Protein 3BNI (pdb70)

Structure (mmCIF, N/CA/C/O backbone):
data_3BNI
#
_entry.id   3BNI
#
_cell.length_a   46.091
_cell.length_b   66.354
_cell.length_c   125.083
_cell.angle_alpha   90.000
_cell.angle_beta   90.000
_cell.angle_gamma   90.000
#
_symmetry.space_group_name_H-M   'P 21 21 21'
#
loop_
_entity.id
_entity.type
_entity.pdbx_description
1 polymer 'Putative TetR-family transcriptional regulator'
2 non-polymer 'TETRAETHYLENE GLYCOL'
3 water water
#
loop_
_atom_site.group_PDB
_atom_site.id
_atom_site.type_symbol
_atom_site.label_atom_id
_atom_site.label_alt_id
_atom_site.label_comp_id
_atom_site.label_asym_id
_atom_site.label_entity_id
_atom_site.label_seq_id
_atom_site.pdbx_PDB_ins_code
_atom_site.Cartn_x
_atom_site.Cartn_y
_atom_site.Cartn_z
_atom_site.occupancy
_atom_site.B_iso_or_equiv
_atom_site.auth_seq_id
_atom_site.auth_comp_id
_atom_site.auth_asym_id
_atom_site.auth_atom_id
_atom_site.pdbx_PDB_model_num
ATOM 1 N N . ARG A 1 40 ? -11.815 -19.042 14.119 1.00 55.77 18 ARG A N 1
ATOM 2 C CA . ARG A 1 40 ? -11.667 -18.859 12.641 1.00 56.46 18 ARG A CA 1
ATOM 3 C C . ARG A 1 40 ? -12.114 -17.476 12.196 1.00 56.21 18 ARG A C 1
ATOM 4 O O . ARG A 1 40 ? -11.579 -16.899 11.242 1.00 56.63 18 ARG A O 1
ATOM 12 N N . SER A 1 41 ? -13.129 -16.966 12.873 1.00 55.33 19 SER A N 1
ATOM 13 C CA . SER A 1 41 ? -13.456 -15.568 12.782 1.00 54.81 19 SER A CA 1
ATOM 14 C C . SER A 1 41 ? -12.208 -14.73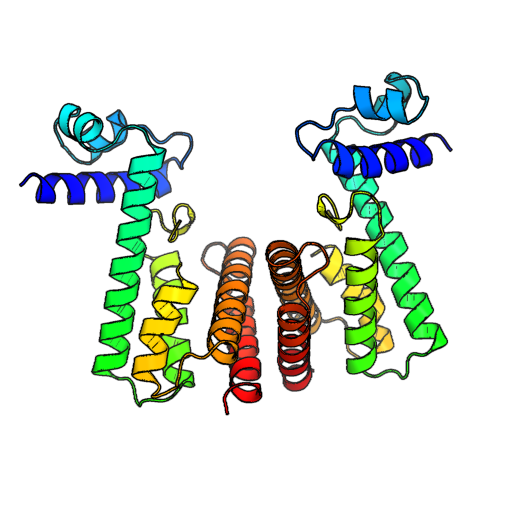4 13.111 1.00 53.73 19 SER A C 1
ATOM 15 O O . SER A 1 41 ? -11.941 -13.751 12.427 1.00 53.65 19 SER A O 1
ATOM 18 N N . ALA A 1 42 ? -11.454 -15.152 14.140 1.00 52.51 20 ALA A N 1
ATOM 19 C CA . ALA A 1 42 ? -10.213 -14.482 14.583 1.00 51.19 20 ALA A CA 1
ATOM 20 C C . ALA A 1 42 ? -9.068 -14.695 13.587 1.00 50.16 20 ALA A C 1
ATOM 21 O O . ALA A 1 42 ? -8.195 -13.830 13.419 1.00 49.72 20 ALA A O 1
ATOM 23 N N . GLU A 1 43 ? -9.096 -15.848 12.920 1.00 48.97 21 GLU A N 1
ATOM 24 C CA . GLU A 1 43 ? -8.124 -16.192 11.870 1.00 48.06 21 GLU A CA 1
ATOM 25 C C . GLU A 1 43 ? -8.267 -15.268 10.649 1.00 46.45 21 GLU A C 1
ATOM 26 O O . GLU A 1 43 ? -7.261 -14.846 10.060 1.00 46.52 21 GLU A O 1
ATOM 32 N N . ARG A 1 44 ? -9.519 -14.979 10.286 1.00 44.53 22 ARG A N 1
ATOM 33 C CA . ARG A 1 44 ? -9.865 -14.075 9.179 1.00 42.94 22 ARG A CA 1
ATOM 34 C C . ARG A 1 44 ? -9.508 -12.612 9.480 1.00 42.01 22 ARG A C 1
ATOM 35 O O . ARG A 1 44 ? -8.991 -11.893 8.613 1.00 42.18 22 ARG A O 1
ATOM 43 N N . LEU A 1 45 ? -9.771 -12.192 10.712 1.00 40.52 23 LEU A N 1
ATOM 44 C CA . LEU A 1 45 ? -9.426 -10.859 11.180 1.00 39.91 23 LEU A CA 1
ATOM 45 C C . LEU A 1 45 ? -7.921 -10.583 11.080 1.00 38.45 23 LEU A C 1
ATOM 46 O O . LEU A 1 45 ? -7.504 -9.523 10.596 1.00 38.19 23 LEU A O 1
ATOM 51 N N . THR A 1 46 ? -7.125 -11.542 11.535 1.00 36.84 24 THR A N 1
ATOM 52 C CA . THR A 1 46 ? -5.679 -11.455 11.422 1.00 35.48 24 THR A CA 1
ATOM 53 C C . THR A 1 46 ? -5.303 -11.195 9.966 1.00 35.14 24 THR A C 1
ATOM 54 O O . THR A 1 46 ? -4.554 -10.266 9.666 1.00 34.22 24 THR A O 1
ATOM 58 N N . ARG A 1 47 ? -5.860 -12.012 9.070 1.00 34.40 25 ARG A N 1
ATOM 59 C CA . ARG A 1 47 ? -5.560 -11.943 7.659 1.00 34.18 25 ARG A CA 1
ATOM 60 C C . ARG A 1 47 ? -6.034 -10.660 6.992 1.00 33.85 25 ARG A C 1
ATOM 61 O O . ARG A 1 47 ? -5.366 -10.129 6.117 1.00 33.61 25 ARG A O 1
ATOM 69 N N . ILE A 1 48 ? -7.200 -10.184 7.399 1.00 33.94 26 ILE A N 1
ATOM 70 C CA . ILE A 1 48 ? -7.745 -8.920 6.921 1.00 34.09 26 ILE A CA 1
ATOM 71 C C . ILE A 1 48 ? -6.789 -7.790 7.297 1.00 33.58 26 ILE A C 1
ATOM 72 O O . ILE A 1 48 ? -6.418 -6.960 6.458 1.00 34.59 26 ILE A O 1
ATOM 77 N N . LEU A 1 49 ? -6.364 -7.789 8.557 1.00 32.14 27 LEU A N 1
ATOM 78 C CA . LEU A 1 49 ? -5.448 -6.777 9.082 1.00 30.37 27 LEU A CA 1
ATOM 79 C C . LEU A 1 49 ? -4.033 -6.819 8.443 1.00 30.67 27 LEU A C 1
ATOM 80 O O . LEU A 1 49 ? -3.444 -5.779 8.092 1.00 30.07 27 LEU A O 1
ATOM 85 N N . ASP A 1 50 ? -3.497 -8.021 8.274 1.00 31.25 28 ASP A N 1
ATOM 86 C CA . ASP A 1 50 ? -2.270 -8.229 7.481 1.00 32.42 28 ASP A CA 1
ATOM 87 C C . ASP A 1 50 ? -2.389 -7.691 6.045 1.00 32.08 28 ASP A C 1
ATOM 88 O O . ASP A 1 50 ? -1.484 -7.041 5.578 1.00 32.03 28 ASP A O 1
ATOM 93 N N . ALA A 1 51 ? -3.511 -7.955 5.366 1.00 32.40 29 ALA A N 1
ATOM 94 C CA . ALA A 1 51 ? -3.695 -7.505 3.978 1.00 33.06 29 ALA A CA 1
ATOM 95 C C . ALA A 1 51 ? -3.837 -5.996 3.955 1.00 33.38 29 ALA A C 1
ATOM 96 O O . ALA A 1 51 ? -3.281 -5.328 3.096 1.00 32.91 29 ALA A O 1
ATOM 98 N N . CYS A 1 52 ? -4.608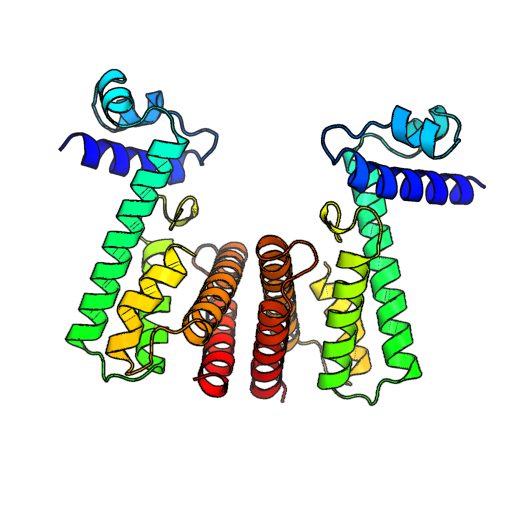 -5.476 4.906 1.00 35.29 30 CYS A N 1
ATOM 99 C CA . CYS A 1 52 ? -4.731 -4.049 5.097 1.00 35.89 30 CYS A CA 1
ATOM 100 C C . CYS A 1 52 ? -3.353 -3.407 5.350 1.00 36.84 30 CYS A C 1
ATOM 101 O O . CYS A 1 52 ? -3.057 -2.367 4.768 1.00 37.28 30 CYS A O 1
ATOM 104 N N . ALA A 1 53 ? -2.507 -4.025 6.192 1.00 37.46 31 ALA A N 1
ATOM 105 C CA . ALA A 1 53 ? -1.136 -3.503 6.428 1.00 37.87 31 ALA A CA 1
ATOM 106 C C . ALA A 1 53 ? -0.273 -3.409 5.133 1.00 38.49 31 ALA A C 1
ATOM 107 O O . ALA A 1 53 ? 0.351 -2.381 4.854 1.00 37.12 31 ALA A O 1
ATOM 109 N N . ASP A 1 54 ? -0.270 -4.512 4.377 1.00 39.74 32 ASP A N 1
ATOM 110 C CA . ASP A 1 54 ? 0.421 -4.669 3.095 1.00 40.94 32 ASP A CA 1
ATOM 111 C C . ASP A 1 54 ? -0.087 -3.695 2.046 1.00 41.63 32 ASP A C 1
ATOM 112 O O . ASP A 1 54 ? 0.697 -3.040 1.372 1.00 42.00 32 ASP A O 1
ATOM 117 N N . LEU A 1 55 ? -1.400 -3.597 1.914 1.00 42.34 33 LEU A N 1
ATOM 118 C CA . LEU A 1 55 ? -2.001 -2.639 0.988 1.00 43.22 33 LEU A CA 1
ATOM 119 C C . LEU A 1 55 ? -1.631 -1.194 1.310 1.00 43.03 33 LEU A C 1
ATOM 120 O O . LEU A 1 55 ? -1.364 -0.422 0.398 1.00 43.69 33 LEU A O 1
ATOM 125 N N . LEU A 1 56 ? -1.585 -0.837 2.592 1.00 43.61 34 LEU A N 1
ATOM 126 C CA . LEU A 1 56 ? -1.132 0.498 3.004 1.00 44.48 34 LEU A CA 1
ATOM 127 C C . LEU A 1 56 ? 0.226 0.884 2.397 1.00 44.99 34 LEU A C 1
ATOM 128 O O . LEU A 1 56 ? 0.380 1.987 1.893 1.00 45.15 34 LEU A O 1
ATOM 133 N N . ASP A 1 57 ? 1.190 -0.034 2.443 1.00 45.91 35 ASP A N 1
ATOM 134 C CA . ASP A 1 57 ? 2.521 0.188 1.877 1.00 46.77 35 ASP A CA 1
ATOM 135 C C . ASP A 1 57 ? 2.527 0.259 0.362 1.00 47.27 35 ASP A C 1
ATOM 136 O O . ASP A 1 57 ? 3.373 0.938 -0.232 1.00 47.58 35 ASP A O 1
ATOM 141 N N . GLU A 1 58 ? 1.596 -0.447 -0.269 1.00 48.10 36 GLU A N 1
ATOM 142 C CA . GLU A 1 58 ? 1.565 -0.466 -1.730 1.00 48.93 36 GLU A CA 1
ATOM 143 C C . GLU A 1 58 ? 0.845 0.714 -2.366 1.00 49.11 36 GLU A C 1
ATOM 144 O O . GLU A 1 58 ? 1.392 1.356 -3.256 1.00 49.94 36 GLU A O 1
ATOM 150 N N . VAL A 1 59 ? -0.362 1.019 -1.911 1.00 49.40 37 VAL A N 1
ATOM 151 C CA . VAL A 1 59 ? -1.167 2.037 -2.592 1.00 49.67 37 VAL A CA 1
ATOM 152 C C . VAL A 1 59 ? -1.531 3.230 -1.698 1.00 50.05 37 VAL A C 1
ATOM 153 O O . VAL A 1 59 ? -1.988 4.278 -2.188 1.00 50.12 37 VAL A O 1
ATOM 157 N N . GLY A 1 60 ? -1.332 3.062 -0.390 1.00 50.16 38 GLY A N 1
ATOM 158 C CA . GLY A 1 60 ? -1.612 4.121 0.580 1.00 50.15 38 GLY A CA 1
ATOM 159 C C . GLY A 1 60 ? -3.041 4.139 1.082 1.00 50.21 38 GLY A C 1
ATOM 160 O O . GLY A 1 60 ? -3.877 3.345 0.636 1.00 49.13 38 GLY A O 1
ATOM 161 N N . TYR A 1 61 ? -3.312 5.076 1.993 1.00 51.02 39 TYR A N 1
ATOM 162 C CA . TYR A 1 61 ? -4.586 5.145 2.712 1.00 52.11 39 TYR A CA 1
ATOM 163 C C . TYR A 1 61 ? -5.801 5.519 1.882 1.00 52.31 39 TYR A C 1
ATOM 164 O O . TYR A 1 61 ? -6.888 5.020 2.155 1.00 52.80 39 TYR A O 1
ATOM 173 N N . ASP A 1 62 ? -5.635 6.407 0.900 1.00 52.56 40 ASP A N 1
ATOM 174 C CA . ASP A 1 62 ? -6.774 6.925 0.133 1.00 52.16 40 ASP A CA 1
ATOM 175 C C . ASP A 1 62 ? -7.229 5.919 -0.901 1.00 51.60 40 ASP A C 1
ATOM 176 O O . ASP A 1 62 ? -8.424 5.783 -1.149 1.00 51.51 40 ASP A O 1
ATOM 181 N N . ALA A 1 63 ? -6.262 5.229 -1.506 1.00 50.90 41 ALA A N 1
ATOM 182 C CA . ALA A 1 63 ? -6.522 4.251 -2.569 1.00 49.97 41 ALA A CA 1
ATOM 183 C C . ALA A 1 63 ? -7.058 2.923 -2.007 1.00 49.29 41 ALA A C 1
ATOM 184 O O . ALA A 1 63 ? -7.795 2.186 -2.672 1.00 49.09 41 ALA A O 1
ATOM 186 N N . LEU A 1 64 ? -6.656 2.640 -0.774 1.00 48.41 42 LEU A N 1
ATOM 187 C CA . LEU A 1 64 ? -7.130 1.508 0.015 1.00 47.65 42 LEU A CA 1
ATOM 188 C C . LEU A 1 64 ? -8.648 1.359 -0.094 1.00 46.65 42 LEU A C 1
ATOM 189 O O . LEU A 1 64 ? -9.392 2.335 -0.004 1.00 46.03 42 LEU A O 1
ATOM 194 N N . SER A 1 65 ? -9.101 0.131 -0.290 1.00 45.67 43 SER A N 1
ATOM 195 C CA . SER A 1 65 ? -10.521 -0.129 -0.235 1.00 45.15 43 SER A CA 1
ATOM 196 C C . SER A 1 65 ? -10.757 -1.471 0.424 1.00 44.60 43 SER A C 1
ATOM 197 O O . SER A 1 65 ? -9.862 -2.326 0.485 1.00 44.92 43 SER A O 1
ATOM 200 N N . THR A 1 66 ? -11.981 -1.649 0.889 1.00 43.31 44 THR A N 1
ATOM 201 C CA . THR A 1 66 ? -12.354 -2.822 1.636 1.00 42.63 44 THR A CA 1
ATOM 202 C C . THR A 1 66 ? -12.355 -4.067 0.729 1.00 41.15 44 THR A C 1
ATOM 203 O O . THR A 1 66 ? -11.880 -5.116 1.148 1.00 40.94 44 THR A O 1
ATOM 207 N N . ARG A 1 67 ? -12.848 -3.949 -0.511 1.00 39.66 45 ARG A N 1
ATOM 208 C CA . ARG A 1 67 ? -12.794 -5.087 -1.440 1.00 38.42 45 ARG A CA 1
ATOM 209 C C . ARG A 1 67 ? -11.352 -5.569 -1.764 1.00 37.53 45 ARG A C 1
ATOM 210 O O . ARG A 1 67 ? -11.084 -6.767 -1.721 1.00 36.86 45 ARG A O 1
ATOM 218 N N . ALA A 1 68 ? -10.449 -4.641 -2.079 1.00 36.56 46 ALA A N 1
ATOM 219 C CA . ALA A 1 68 ? -9.058 -4.993 -2.343 1.00 35.88 46 ALA A CA 1
ATOM 220 C C . ALA A 1 68 ? -8.429 -5.758 -1.179 1.00 35.75 46 ALA A C 1
ATOM 221 O O . ALA A 1 68 ? -7.637 -6.698 -1.401 1.00 35.49 46 ALA A O 1
ATOM 223 N N . VAL A 1 69 ? -8.774 -5.356 0.052 1.00 35.25 47 VAL A N 1
ATOM 224 C CA . VAL A 1 69 ? -8.248 -5.989 1.257 1.00 35.06 47 VAL A CA 1
ATOM 225 C C . VAL A 1 69 ? -8.749 -7.429 1.314 1.00 35.36 47 VAL A C 1
ATOM 226 O O . VAL A 1 69 ? -7.947 -8.371 1.430 1.00 34.26 47 VAL A O 1
ATOM 230 N N . ALA A 1 70 ? -10.076 -7.594 1.206 1.00 35.51 48 ALA A N 1
ATOM 231 C CA . ALA A 1 70 ? -10.672 -8.929 1.151 1.00 36.27 48 ALA A CA 1
ATOM 232 C C . ALA A 1 70 ? -10.056 -9.834 0.057 1.00 36.78 48 ALA A C 1
ATOM 233 O O . ALA A 1 70 ? -9.773 -10.984 0.315 1.00 37.49 48 ALA A O 1
ATOM 235 N N . LEU A 1 71 ? -9.842 -9.319 -1.152 1.00 37.43 49 LEU A N 1
ATOM 236 C CA . LEU A 1 71 ? -9.239 -10.134 -2.215 1.00 38.10 49 LEU A CA 1
ATOM 237 C C . LEU A 1 71 ? -7.810 -10.534 -1.895 1.00 37.90 49 LEU A C 1
ATOM 238 O O . LEU A 1 71 ? -7.422 -11.683 -2.083 1.00 38.47 49 LEU A O 1
ATOM 243 N N . ARG A 1 72 ? -7.023 -9.561 -1.459 1.00 38.19 50 ARG A N 1
ATOM 244 C CA . ARG A 1 72 ? -5.656 -9.804 -1.047 1.00 38.40 50 ARG A CA 1
ATOM 245 C C . ARG A 1 72 ? -5.601 -10.802 0.115 1.00 38.53 50 ARG A C 1
ATOM 246 O O . ARG A 1 72 ? -4.827 -11.758 0.065 1.00 39.21 50 ARG A O 1
ATOM 254 N N . ALA A 1 73 ? -6.425 -10.584 1.141 1.00 38.85 51 ALA A N 1
ATOM 255 C CA . ALA A 1 73 ? -6.477 -11.466 2.334 1.00 39.02 51 ALA A CA 1
ATOM 256 C C . ALA A 1 73 ? -7.015 -12.845 1.984 1.00 39.43 51 ALA A C 1
ATOM 257 O O . ALA A 1 73 ? -6.868 -13.786 2.758 1.00 38.71 51 ALA A O 1
ATOM 259 N N . ASP A 1 74 ? -7.666 -12.950 0.828 1.00 40.17 52 ASP A N 1
ATOM 260 C CA . ASP A 1 74 ? -8.350 -14.184 0.449 1.00 41.79 52 ASP A CA 1
ATOM 261 C C . ASP A 1 74 ? -9.446 -14.512 1.433 1.00 42.49 52 ASP A C 1
ATOM 262 O O . ASP A 1 74 ? -9.496 -15.618 1.992 1.00 42.49 52 ASP A O 1
ATOM 267 N N . VAL A 1 75 ? -10.301 -13.533 1.691 1.00 43.33 53 VAL A N 1
ATOM 268 C CA . VAL A 1 75 ? -11.388 -13.759 2.637 1.00 44.63 53 VAL A CA 1
ATOM 269 C C . VAL A 1 75 ? -12.683 -13.427 1.897 1.00 45.14 53 VAL A C 1
ATOM 270 O O . VAL A 1 75 ? -12.644 -12.591 0.962 1.00 45.40 53 VAL A O 1
ATOM 274 N N . PRO A 1 76 ? -13.807 -14.108 2.247 1.00 45.27 54 PRO A N 1
ATOM 275 C CA . PRO A 1 76 ? -15.086 -13.663 1.678 1.00 45.19 54 PRO A CA 1
ATOM 276 C C . PRO A 1 76 ? -15.273 -12.154 1.933 1.00 45.41 54 PRO A C 1
ATOM 277 O O . PRO A 1 76 ? -15.092 -11.678 3.068 1.00 44.78 54 PRO A O 1
ATOM 281 N N . ILE A 1 77 ? -15.575 -11.405 0.876 1.00 45.54 55 ILE A N 1
ATOM 282 C CA . ILE A 1 77 ? -15.699 -9.949 0.996 1.00 46.51 55 ILE A CA 1
ATOM 283 C C . ILE A 1 77 ? -16.712 -9.566 2.103 1.00 46.38 55 ILE A C 1
ATOM 284 O O . ILE A 1 77 ? -16.546 -8.566 2.795 1.00 46.58 55 ILE A O 1
ATOM 289 N N . GLY A 1 78 ? -17.728 -10.397 2.286 1.00 46.61 56 GLY A N 1
ATOM 290 C CA . GLY A 1 78 ? -18.730 -10.175 3.315 1.00 46.96 56 GLY A CA 1
ATOM 291 C C . GLY A 1 78 ? -18.190 -10.118 4.727 1.00 47.28 56 GLY A C 1
ATOM 292 O O . GLY A 1 78 ? -18.693 -9.351 5.540 1.00 47.79 56 GLY A O 1
ATOM 293 N N . SER A 1 79 ? -17.182 -10.940 5.019 1.00 47.73 57 SER A N 1
ATOM 294 C CA . SER A 1 79 ? -16.428 -10.912 6.292 1.00 48.27 57 SER A CA 1
ATOM 295 C C . SER A 1 79 ? -15.907 -9.531 6.672 1.00 47.89 57 SER A C 1
ATOM 296 O O . SER A 1 79 ? -16.146 -9.047 7.767 1.00 47.43 57 SER A O 1
ATOM 299 N N . VAL A 1 80 ? -15.189 -8.913 5.747 1.00 48.07 58 VAL A N 1
ATOM 300 C CA . VAL A 1 80 ? -14.667 -7.567 5.927 1.00 48.15 58 VAL A CA 1
ATOM 301 C C . VAL A 1 80 ? -15.771 -6.540 6.205 1.00 48.37 58 VAL A C 1
ATOM 302 O O . VAL A 1 80 ? -15.651 -5.784 7.177 1.00 48.68 58 VAL A O 1
ATOM 306 N N . TYR A 1 81 ? -16.832 -6.505 5.385 1.00 48.12 59 TYR A N 1
ATOM 307 C CA . TYR A 1 81 ? -17.953 -5.575 5.649 1.00 48.65 59 TYR A CA 1
ATOM 308 C C . TYR A 1 81 ? -18.614 -5.878 7.009 1.00 48.75 59 TYR A C 1
ATOM 309 O O . TYR A 1 81 ? -19.075 -4.963 7.691 1.00 48.72 59 TYR A O 1
ATOM 318 N N . ARG A 1 82 ? -18.620 -7.155 7.403 1.00 49.19 60 ARG A N 1
ATOM 319 C CA . ARG A 1 82 ? -19.158 -7.574 8.700 1.00 49.79 60 ARG A CA 1
ATOM 320 C C . ARG A 1 82 ? -18.313 -7.063 9.859 1.00 49.61 60 ARG A C 1
ATOM 321 O O . ARG A 1 82 ? -18.841 -6.494 10.803 1.00 49.55 60 ARG A O 1
ATOM 329 N N . PHE A 1 83 ? -17.005 -7.279 9.774 1.00 49.79 61 PHE A N 1
ATOM 330 C CA . PHE A 1 83 ? -16.030 -6.773 10.738 1.00 49.67 61 PHE A CA 1
ATOM 331 C C . PHE A 1 83 ? -15.977 -5.245 10.832 1.00 49.27 61 PHE A C 1
ATOM 332 O O . PHE A 1 83 ? -16.052 -4.699 11.924 1.00 49.16 61 PHE A O 1
ATOM 340 N N . PHE A 1 84 ? -15.827 -4.556 9.705 1.00 48.91 62 PHE A N 1
ATOM 341 C CA . PHE A 1 84 ? -15.587 -3.106 9.755 1.00 49.21 62 PHE A CA 1
ATOM 342 C C . PHE A 1 84 ? -16.640 -2.279 9.032 1.00 49.86 62 PHE A C 1
ATOM 343 O O . PHE A 1 84 ? -17.109 -2.649 7.948 1.00 49.96 62 PHE A O 1
ATOM 351 N N . GLY A 1 85 ? -17.012 -1.157 9.647 1.00 50.29 63 GLY A N 1
ATOM 352 C CA . GLY A 1 85 ? -18.023 -0.254 9.076 1.00 50.39 63 GLY A CA 1
ATOM 353 C C . GLY A 1 85 ? -17.427 0.477 7.885 1.00 50.32 63 GLY A C 1
ATOM 354 O O . GLY A 1 85 ? -17.967 0.425 6.776 1.00 50.31 63 GLY A O 1
ATOM 355 N N . ASN A 1 86 ? -16.292 1.139 8.126 1.00 49.87 64 ASN A N 1
ATOM 356 C CA . ASN A 1 86 ? -15.523 1.789 7.067 1.00 49.17 64 ASN A CA 1
ATOM 357 C C . ASN A 1 86 ? -14.043 1.392 7.053 1.00 48.30 64 ASN A C 1
ATOM 358 O O . ASN A 1 86 ? -13.594 0.528 7.816 1.00 47.74 64 ASN A O 1
ATOM 363 N N . LYS A 1 87 ? -13.300 2.027 6.154 1.00 47.49 65 LYS A N 1
ATOM 364 C CA . LYS A 1 87 ? -11.859 1.854 6.057 1.00 46.41 65 LYS A CA 1
ATOM 365 C C . LYS A 1 87 ? -11.211 2.323 7.358 1.00 45.49 65 LYS A C 1
ATOM 366 O O . LYS A 1 87 ? -10.388 1.614 7.919 1.00 45.11 65 LYS A O 1
ATOM 372 N N . ARG A 1 88 ? -11.619 3.500 7.844 1.00 44.37 66 ARG A N 1
ATOM 373 C CA . ARG A 1 88 ? -11.070 4.076 9.079 1.00 43.33 66 ARG A CA 1
ATOM 374 C C . ARG A 1 88 ? -11.097 3.092 10.270 1.00 41.91 66 ARG A C 1
ATOM 375 O O . ARG A 1 88 ? -10.114 2.966 10.982 1.00 41.37 66 ARG A O 1
ATOM 383 N N . GLN A 1 89 ? -12.208 2.386 10.460 1.00 40.94 67 GLN A N 1
ATOM 384 C CA . GLN A 1 89 ? -12.339 1.382 11.527 1.00 39.94 67 GLN A CA 1
ATOM 385 C C . GLN A 1 89 ? -11.297 0.270 11.446 1.00 38.89 67 GLN A C 1
ATOM 386 O O . GLN A 1 89 ? -10.764 -0.136 12.478 1.00 39.10 67 GLN A O 1
ATOM 392 N N . MET A 1 90 ? -11.044 -0.216 10.220 1.00 37.45 68 MET A N 1
ATOM 393 C CA . MET A 1 90 ? -10.071 -1.269 9.901 1.00 35.59 68 MET A CA 1
ATOM 394 C C . MET A 1 90 ? -8.683 -0.764 10.226 1.00 36.12 68 MET A C 1
ATOM 395 O O . MET A 1 90 ? -7.853 -1.521 10.757 1.00 36.36 68 MET A O 1
ATOM 400 N N . ALA A 1 91 ? -8.438 0.513 9.895 1.00 35.06 69 ALA A N 1
ATOM 401 C CA . ALA A 1 91 ? -7.160 1.174 10.136 1.00 35.04 69 ALA A CA 1
ATOM 402 C C . ALA A 1 91 ? -6.896 1.321 11.626 1.00 35.35 69 ALA A C 1
ATOM 403 O O . ALA A 1 91 ? -5.747 1.232 12.048 1.00 35.90 69 ALA A O 1
ATOM 405 N N . ASP A 1 92 ? -7.961 1.549 12.408 1.00 35.89 70 ASP A N 1
ATOM 406 C CA . ASP A 1 92 ? -7.886 1.684 13.877 1.00 35.89 70 ASP A CA 1
ATOM 407 C C . ASP A 1 92 ? -7.557 0.354 14.553 1.00 34.92 70 ASP A C 1
ATOM 408 O O . ASP A 1 92 ? -6.754 0.305 15.503 1.00 34.22 70 ASP A O 1
ATOM 413 N N . ALA A 1 93 ? -8.167 -0.718 14.041 1.00 34.28 71 ALA A N 1
ATOM 414 C CA . ALA A 1 93 ? -7.916 -2.076 14.536 1.00 33.53 71 ALA A CA 1
ATOM 415 C C . ALA A 1 93 ? -6.474 -2.460 14.258 1.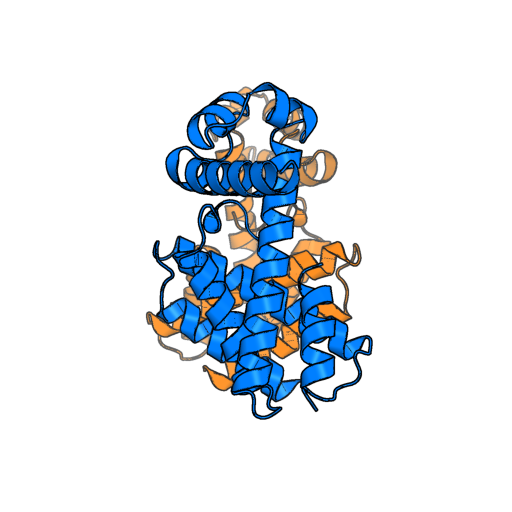00 33.58 71 ALA A C 1
ATOM 416 O O . ALA A 1 93 ? -5.853 -3.166 15.077 1.00 34.38 71 ALA A O 1
ATOM 418 N N . LEU A 1 94 ? -5.948 -2.007 13.111 1.00 32.90 72 LEU A N 1
ATOM 419 C CA . LEU A 1 94 ? -4.563 -2.291 12.729 1.00 32.79 72 LEU A CA 1
ATOM 420 C C . LEU A 1 94 ? -3.619 -1.545 13.649 1.00 32.99 72 LEU A C 1
ATOM 421 O O . LEU A 1 94 ? -2.688 -2.143 14.199 1.00 33.53 72 LEU A O 1
ATOM 426 N N . ALA A 1 95 ? -3.892 -0.253 13.829 1.00 32.87 73 ALA A N 1
ATOM 427 C CA . ALA A 1 95 ? -3.155 0.604 14.780 1.00 33.51 73 ALA A CA 1
ATOM 428 C C . ALA A 1 95 ? -3.164 0.006 16.184 1.00 33.08 73 ALA A C 1
ATOM 429 O O . ALA A 1 95 ? -2.135 -0.056 16.813 1.00 33.35 73 ALA A O 1
ATOM 431 N N . GLN A 1 96 ? -4.339 -0.408 16.658 1.00 32.85 74 GLN A N 1
ATOM 432 C CA . GLN A 1 96 ? -4.479 -1.044 17.948 1.00 33.11 74 GLN A CA 1
ATOM 433 C C . GLN A 1 96 ? -3.614 -2.309 18.022 1.00 32.28 74 GLN A C 1
ATOM 434 O O . GLN A 1 96 ? -2.917 -2.536 18.999 1.00 32.36 74 GLN A O 1
ATOM 440 N N . ARG A 1 97 ? -3.634 -3.112 16.966 1.00 31.56 75 ARG A N 1
ATOM 441 C CA . ARG A 1 97 ? -2.825 -4.330 16.943 1.00 30.14 75 ARG A CA 1
ATOM 442 C C . ARG A 1 97 ? -1.335 -3.991 16.913 1.00 29.48 75 ARG A C 1
ATOM 443 O O . ARG A 1 97 ? -0.543 -4.678 17.534 1.00 28.93 75 ARG A O 1
ATOM 451 N N . ASN A 1 98 ? -0.960 -2.926 16.211 1.00 30.12 76 ASN A N 1
ATOM 452 C CA . ASN A 1 98 ? 0.455 -2.464 16.218 1.00 30.15 76 ASN A CA 1
ATOM 453 C C . ASN A 1 98 ? 0.944 -2.180 17.621 1.00 30.08 76 ASN A C 1
ATOM 454 O O . ASN A 1 98 ? 2.033 -2.601 18.000 1.00 30.26 76 ASN A O 1
ATOM 459 N N . LEU A 1 99 ? 0.102 -1.516 18.410 1.00 30.59 77 LEU A N 1
ATOM 460 C CA . LEU A 1 99 ? 0.448 -1.119 19.775 1.00 29.16 77 LEU A CA 1
ATOM 461 C C . LEU A 1 99 ? 0.577 -2.314 20.710 1.00 29.86 77 LEU A C 1
ATOM 462 O O . LEU A 1 99 ? 1.484 -2.346 21.585 1.00 31.26 77 LEU A O 1
ATOM 467 N N . GLU A 1 100 ? -0.314 -3.294 20.583 1.00 28.97 78 GLU A N 1
ATOM 468 C CA . GLU A 1 100 ? -0.169 -4.471 21.435 1.00 29.66 78 GLU A CA 1
ATOM 469 C C . GLU A 1 100 ? 1.141 -5.231 21.122 1.00 28.63 78 GLU A C 1
ATOM 470 O O . GLU A 1 100 ? 1.832 -5.705 22.037 1.00 28.99 78 GLU A O 1
ATOM 476 N N . ARG A 1 101 ? 1.447 -5.358 19.829 1.00 27.52 79 ARG A N 1
ATOM 477 C CA . ARG A 1 101 ? 2.632 -6.031 19.381 1.00 28.12 79 ARG A CA 1
ATOM 478 C C . ARG A 1 101 ? 3.892 -5.325 19.869 1.00 27.70 79 ARG A C 1
ATOM 479 O O . ARG A 1 101 ? 4.811 -5.976 20.301 1.00 27.01 79 ARG A O 1
ATOM 487 N N . TYR A 1 102 ? 3.904 -3.994 19.783 1.00 27.57 80 TYR A N 1
ATOM 488 C CA . TYR A 1 102 ? 5.003 -3.196 20.251 1.00 28.45 80 TYR A CA 1
ATOM 489 C C . TYR A 1 102 ? 5.156 -3.400 21.737 1.00 28.09 80 TYR A C 1
ATOM 490 O O . TYR A 1 102 ? 6.246 -3.698 22.181 1.00 27.00 80 TYR A O 1
ATOM 499 N N . ALA A 1 103 ? 4.051 -3.252 22.484 1.00 28.98 81 ALA A N 1
ATOM 500 C CA . ALA A 1 103 ? 4.037 -3.496 23.950 1.00 29.69 81 ALA A CA 1
ATOM 501 C C . ALA A 1 103 ? 4.530 -4.900 24.334 1.00 30.73 81 ALA A C 1
ATOM 502 O O . ALA A 1 103 ? 5.272 -5.021 25.306 1.00 30.59 81 ALA A O 1
ATOM 504 N N . GLU A 1 104 ? 4.121 -5.938 23.593 1.00 31.48 82 GLU A N 1
ATOM 505 C CA . GLU A 1 104 ? 4.645 -7.285 23.844 1.00 33.97 82 GLU A CA 1
ATOM 506 C C . GLU A 1 104 ? 6.161 -7.354 23.566 1.00 33.41 82 GLU A C 1
ATOM 507 O O . GLU A 1 104 ? 6.920 -7.907 24.386 1.00 33.62 82 GLU A O 1
ATOM 513 N N . ARG A 1 105 ? 6.595 -6.790 22.432 1.00 32.94 83 ARG A N 1
ATOM 514 C CA . ARG A 1 105 ? 8.013 -6.776 22.056 1.00 32.98 83 ARG A CA 1
ATOM 515 C C . ARG A 1 105 ? 8.899 -6.140 23.124 1.00 33.00 83 ARG A C 1
ATOM 516 O O . ARG A 1 105 ? 9.895 -6.738 23.575 1.00 33.55 83 ARG A O 1
ATOM 524 N N . VAL A 1 106 ? 8.526 -4.935 23.527 1.00 32.18 84 VAL A N 1
ATOM 525 C CA . VAL A 1 106 ? 9.202 -4.214 24.579 1.00 32.57 84 VAL A CA 1
ATOM 526 C C . VAL A 1 106 ? 9.157 -4.994 25.910 1.00 32.97 84 VAL A C 1
ATOM 527 O O . VAL A 1 106 ? 10.198 -5.165 26.542 1.00 33.51 84 VAL A O 1
ATOM 531 N N . THR A 1 107 ? 7.972 -5.440 26.347 1.00 32.69 85 THR A N 1
ATOM 532 C CA . THR A 1 107 ? 7.871 -6.210 27.582 1.00 33.50 85 THR A CA 1
ATOM 533 C C . THR A 1 107 ? 8.819 -7.425 27.587 1.00 34.41 85 THR A C 1
ATOM 534 O O . THR A 1 107 ? 9.500 -7.656 28.599 1.00 34.84 85 THR A O 1
ATOM 538 N N . GLU A 1 108 ? 8.873 -8.173 26.475 1.00 34.12 86 GLU A N 1
ATOM 539 C CA . GLU A 1 108 ? 9.809 -9.295 26.351 1.00 35.33 86 GLU A CA 1
ATOM 540 C C . GLU A 1 108 ? 11.326 -8.968 26.206 1.00 34.21 86 GLU A C 1
ATOM 541 O O . GLU A 1 108 ? 12.153 -9.738 26.686 1.00 34.89 86 GLU A O 1
ATOM 547 N N . ARG A 1 109 ? 11.693 -7.859 25.566 1.00 33.78 87 ARG A N 1
ATOM 548 C CA . ARG A 1 109 ? 13.100 -7.397 25.584 1.00 33.57 87 ARG A CA 1
ATOM 549 C C . ARG A 1 109 ? 13.569 -6.983 26.988 1.00 32.90 87 ARG A C 1
ATOM 550 O O . ARG A 1 109 ? 14.637 -7.389 27.447 1.00 31.49 87 ARG A O 1
ATOM 558 N N . LEU A 1 110 ? 12.752 -6.182 27.658 1.00 33.28 88 LEU A N 1
ATOM 559 C CA . LEU A 1 110 ? 13.007 -5.780 29.034 1.00 33.84 88 LEU A CA 1
ATOM 560 C C . LEU A 1 110 ? 13.079 -6.984 29.966 1.00 34.32 88 LEU A C 1
ATOM 561 O O . LEU A 1 110 ? 14.036 -7.115 30.710 1.00 34.84 88 LEU A O 1
ATOM 566 N N . THR A 1 111 ? 12.110 -7.905 29.876 1.00 34.86 89 THR A N 1
ATOM 567 C CA . THR A 1 111 ? 12.166 -9.169 30.636 1.00 34.95 89 THR A CA 1
ATOM 568 C C . THR A 1 111 ? 13.431 -10.005 30.399 1.00 34.88 89 THR A C 1
ATOM 569 O O . THR A 1 111 ? 14.019 -10.521 31.339 1.00 34.76 89 THR A O 1
ATOM 573 N N . GLU A 1 112 ? 13.849 -10.163 29.152 1.00 35.58 90 GLU A N 1
ATOM 574 C CA . GLU A 1 112 ? 14.985 -11.046 28.900 1.00 36.32 90 GLU A CA 1
ATOM 575 C C . GLU A 1 112 ? 16.355 -10.476 29.205 1.00 35.98 90 GLU A C 1
ATOM 576 O O . GLU A 1 112 ? 17.216 -11.185 29.709 1.00 36.84 90 GLU A O 1
ATOM 582 N N . ALA A 1 113 ? 16.554 -9.201 28.922 1.00 35.18 91 ALA A N 1
ATOM 583 C CA . ALA A 1 113 ? 17.869 -8.630 28.971 1.00 34.36 91 ALA A CA 1
ATOM 584 C C . ALA A 1 113 ? 17.911 -7.315 29.723 1.00 33.46 91 ALA A C 1
ATOM 585 O O . ALA A 1 113 ? 18.959 -6.722 29.808 1.00 34.45 91 ALA A O 1
ATOM 587 N N . GLY A 1 114 ? 16.789 -6.849 30.259 1.00 31.50 92 GLY A N 1
ATOM 588 C CA . GLY A 1 114 ? 16.787 -5.588 30.989 1.00 28.75 92 GLY A CA 1
ATOM 589 C C . GLY A 1 114 ? 17.568 -5.688 32.288 1.00 27.23 92 GLY A C 1
ATOM 590 O O . GLY A 1 114 ? 17.560 -6.715 32.924 1.00 26.40 92 GLY A O 1
ATOM 591 N N . ASP A 1 115 ? 18.223 -4.603 32.695 1.00 26.05 93 ASP A N 1
ATOM 592 C CA . ASP A 1 115 ? 18.957 -4.587 33.949 1.00 24.47 93 ASP A CA 1
ATOM 593 C C . ASP A 1 115 ? 18.294 -3.678 35.005 1.00 24.37 93 ASP A C 1
ATOM 594 O O . ASP A 1 115 ? 18.915 -3.362 36.021 1.00 24.30 93 ASP A O 1
ATOM 599 N N . GLY A 1 116 ? 17.049 -3.251 34.761 1.00 23.73 94 GLY A N 1
ATOM 600 C CA . GLY A 1 116 ? 16.354 -2.293 35.647 1.00 22.88 94 GLY A CA 1
ATOM 601 C C . GLY A 1 116 ? 16.642 -0.804 35.370 1.00 23.43 94 GLY A C 1
ATOM 602 O O . GLY A 1 116 ? 16.025 0.079 35.995 1.00 23.88 94 GLY A O 1
ATOM 603 N N . GLY A 1 117 ? 17.573 -0.511 34.459 1.00 22.48 95 GLY A N 1
ATOM 604 C CA . GLY A 1 117 ? 18.057 0.875 34.224 1.00 22.01 95 GLY A CA 1
ATOM 605 C C . GLY A 1 117 ? 17.326 1.598 33.112 1.00 21.94 95 GLY A C 1
ATOM 606 O O . GLY A 1 117 ? 16.837 0.969 32.172 1.00 21.28 95 GLY A O 1
ATOM 607 N N . TRP A 1 118 ? 17.230 2.924 33.207 1.00 22.00 96 TRP A N 1
ATOM 608 C CA . TRP A 1 118 ? 16.516 3.657 32.167 1.00 22.73 96 TRP A CA 1
ATOM 609 C C . TRP A 1 118 ? 17.211 3.731 30.777 1.00 23.24 96 TRP A C 1
ATOM 610 O O . TRP A 1 118 ? 16.500 3.847 29.766 1.00 24.59 96 TRP A O 1
ATOM 621 N N . ARG A 1 119 ? 18.548 3.704 30.716 1.00 22.74 97 ARG A N 1
ATOM 622 C CA . ARG A 1 119 ? 19.280 3.702 29.413 1.00 23.13 97 ARG A CA 1
ATOM 623 C C . ARG A 1 119 ? 18.922 2.519 28.513 1.00 23.03 97 ARG A C 1
ATOM 624 O O . ARG A 1 119 ? 18.552 2.704 27.349 1.00 23.70 97 ARG A O 1
ATOM 632 N N . GLY A 1 120 ? 18.984 1.308 29.054 1.00 22.78 98 GLY A N 1
ATOM 633 C CA . GLY A 1 120 ? 18.512 0.144 28.304 1.00 23.00 98 GLY A CA 1
ATOM 634 C C . GLY A 1 120 ? 17.027 0.208 28.019 1.00 23.40 98 GLY A C 1
ATOM 635 O O . GLY A 1 120 ? 16.599 -0.187 26.953 1.00 24.81 98 GLY A O 1
ATOM 636 N N . ALA A 1 121 ? 16.217 0.642 28.984 1.00 23.60 99 ALA A N 1
ATOM 637 C CA . ALA A 1 121 ? 14.770 0.783 28.788 1.00 23.84 99 ALA A CA 1
ATOM 638 C C . ALA A 1 121 ? 14.443 1.698 27.602 1.00 24.11 99 ALA A C 1
ATOM 639 O O . ALA A 1 121 ? 13.625 1.338 26.715 1.00 25.26 99 ALA A O 1
ATOM 641 N N . LEU A 1 122 ? 15.067 2.874 27.608 1.00 23.64 100 LEU A N 1
ATOM 642 C CA . LEU A 1 122 ? 15.067 3.845 26.483 1.00 23.69 100 LEU A CA 1
ATOM 643 C C . LEU A 1 122 ? 15.552 3.280 25.156 1.00 23.96 100 LEU A C 1
ATOM 644 O O . LEU A 1 122 ? 14.905 3.522 24.128 1.00 22.88 100 LEU A O 1
ATOM 649 N N . ASP A 1 123 ? 16.674 2.547 25.160 1.00 24.21 101 ASP A N 1
ATOM 650 C CA . ASP A 1 123 ? 17.133 1.917 23.898 1.00 25.64 101 ASP A CA 1
ATOM 651 C C . ASP A 1 123 ? 16.126 0.893 23.357 1.00 25.55 101 ASP A C 1
ATOM 652 O O . ASP A 1 123 ? 15.886 0.825 22.158 1.00 25.68 101 ASP A O 1
ATOM 657 N N . THR A 1 124 ? 15.489 0.162 24.259 1.00 25.41 102 THR A N 1
ATOM 658 C CA . THR A 1 124 ? 14.526 -0.878 23.900 1.00 26.08 102 THR A CA 1
ATOM 659 C C . THR A 1 124 ? 13.269 -0.283 23.268 1.00 25.72 102 THR A C 1
ATOM 660 O O . THR A 1 124 ? 12.878 -0.704 22.224 1.00 27.28 102 THR A O 1
ATOM 664 N N . VAL A 1 125 ? 12.665 0.721 23.882 1.00 26.05 103 VAL A N 1
ATOM 665 C CA . VAL A 1 125 ? 11.460 1.303 23.362 1.00 25.75 103 VAL A CA 1
ATOM 666 C C . VAL A 1 125 ? 11.732 2.001 22.062 1.00 25.72 103 VAL A C 1
ATOM 667 O O . VAL A 1 125 ? 11.013 1.786 21.099 1.00 27.15 103 VAL A O 1
ATOM 671 N N . LEU A 1 126 ? 12.784 2.800 22.003 1.00 24.68 104 LEU A N 1
ATOM 672 C CA . LEU A 1 126 ? 13.139 3.478 20.790 1.00 24.60 104 LEU A CA 1
ATOM 673 C C . LEU A 1 126 ? 13.520 2.537 19.647 1.00 24.47 104 LEU A C 1
ATOM 674 O O . LEU A 1 126 ? 13.045 2.720 18.523 1.00 24.12 104 LEU A O 1
ATOM 679 N N . ASP A 1 127 ? 14.400 1.573 19.920 1.00 24.53 105 ASP A N 1
ATOM 680 C CA . ASP A 1 127 ? 14.861 0.602 18.880 1.00 25.84 105 ASP A CA 1
ATOM 681 C C . ASP A 1 127 ? 13.756 -0.312 18.355 1.00 24.62 105 ASP A C 1
ATOM 682 O O . ASP A 1 127 ? 13.697 -0.609 17.179 1.00 24.39 105 ASP A O 1
ATOM 687 N N . GLU A 1 128 ? 12.892 -0.764 19.235 1.00 25.38 106 GLU A N 1
ATOM 688 C CA . GLU A 1 128 ? 11.755 -1.572 18.781 1.00 25.94 106 GLU A CA 1
ATOM 689 C C . GLU A 1 128 ? 10.784 -0.759 17.955 1.00 24.92 106 GLU A C 1
ATOM 690 O O . GLU A 1 128 ? 10.229 -1.271 16.996 1.00 25.78 106 GLU A O 1
ATOM 696 N N . TYR A 1 129 ? 10.616 0.519 18.296 1.00 24.13 107 TYR A N 1
ATOM 697 C CA . TYR A 1 129 ? 9.779 1.400 17.529 1.00 22.91 107 TYR A CA 1
ATOM 698 C C . TYR A 1 129 ? 10.430 1.699 16.172 1.00 23.31 107 TYR A C 1
ATOM 699 O O . TYR A 1 129 ? 9.738 1.720 15.139 1.00 22.58 107 TYR A O 1
ATOM 708 N N . LEU A 1 130 ? 11.756 1.929 16.160 1.00 22.68 108 LEU A N 1
ATOM 709 C CA . LEU A 1 130 ? 12.467 2.096 14.897 1.00 22.68 108 LEU A CA 1
ATOM 710 C C . LEU A 1 130 ? 12.368 0.870 13.995 1.00 23.67 108 LEU A C 1
ATOM 711 O O . LEU A 1 130 ? 12.141 1.009 12.804 1.00 25.58 108 LEU A O 1
ATOM 716 N N . ALA A 1 131 ? 12.510 -0.321 14.556 1.00 23.86 109 ALA A N 1
ATOM 717 C CA . ALA A 1 131 ? 12.413 -1.581 13.819 1.00 24.41 109 ALA A CA 1
ATOM 718 C C . ALA A 1 131 ? 11.043 -1.769 13.213 1.00 25.91 109 ALA A C 1
ATOM 719 O O . ALA A 1 131 ? 10.939 -2.096 12.033 1.00 27.86 109 ALA A O 1
ATOM 721 N N . MET A 1 132 ? 9.985 -1.554 13.992 1.00 26.55 110 MET A N 1
ATOM 722 C CA . MET A 1 132 ? 8.633 -1.541 13.454 1.00 26.14 110 MET A CA 1
ATOM 723 C C . MET A 1 132 ? 8.443 -0.502 12.319 1.00 28.03 110 MET A C 1
ATOM 724 O O . MET A 1 132 ? 7.946 -0.814 11.229 1.00 28.50 110 MET A O 1
ATOM 729 N N . LYS A 1 133 ? 8.869 0.715 12.583 1.00 28.90 111 LYS A N 1
ATOM 730 C CA . LYS A 1 133 ? 8.874 1.786 11.598 1.00 30.74 111 LYS A CA 1
ATOM 731 C C . LYS A 1 133 ? 9.459 1.325 10.258 1.00 29.95 111 LYS A C 1
ATOM 732 O O . LYS A 1 133 ? 8.938 1.639 9.217 1.00 30.30 111 LYS A O 1
ATOM 738 N N . ARG A 1 134 ? 10.540 0.561 10.302 1.00 30.40 112 ARG A N 1
ATOM 739 C CA . ARG A 1 134 ? 11.232 0.111 9.096 1.00 30.85 112 ARG A CA 1
ATOM 740 C C . ARG A 1 134 ? 10.705 -1.215 8.542 1.00 31.42 112 ARG A C 1
ATOM 741 O O . ARG A 1 134 ? 10.791 -1.472 7.351 1.00 31.11 112 ARG A O 1
ATOM 749 N N . THR A 1 135 ? 10.139 -2.029 9.419 1.00 32.84 113 THR A N 1
ATOM 750 C CA . THR A 1 135 ? 10.001 -3.482 9.184 1.00 34.14 113 THR A CA 1
ATOM 751 C C . THR A 1 135 ? 8.546 -3.959 9.258 1.00 34.20 113 THR A C 1
ATOM 752 O O . THR A 1 135 ? 8.202 -4.951 8.639 1.00 34.89 113 THR A O 1
ATOM 756 N N . ALA A 1 136 ? 7.698 -3.238 10.002 1.00 34.87 114 ALA A N 1
ATOM 757 C CA . ALA A 1 136 ? 6.306 -3.632 10.198 1.00 35.41 114 ALA A CA 1
ATOM 758 C C . ALA A 1 136 ? 5.413 -3.026 9.117 1.00 35.94 114 ALA A C 1
ATOM 759 O O . ALA A 1 136 ? 5.422 -1.809 8.925 1.00 36.23 114 ALA A O 1
ATOM 761 N N . PRO A 1 137 ? 4.668 -3.879 8.376 1.00 36.77 115 PRO A N 1
ATOM 762 C CA . PRO A 1 137 ? 3.882 -3.421 7.220 1.00 37.18 115 PRO A CA 1
ATOM 763 C C . PRO A 1 137 ? 2.840 -2.345 7.558 1.00 37.49 115 PRO A C 1
ATOM 764 O O . PRO A 1 137 ? 2.121 -2.438 8.564 1.00 37.36 115 PRO A O 1
ATOM 768 N N . GLY A 1 138 ? 2.812 -1.331 6.704 1.00 38.18 116 GLY A N 1
ATOM 769 C CA . GLY A 1 138 ? 1.900 -0.211 6.782 1.00 39.38 116 GLY A CA 1
ATOM 770 C C . GLY A 1 138 ? 2.230 0.741 7.906 1.00 40.47 116 GLY A C 1
ATOM 771 O O . GLY A 1 138 ? 1.435 1.624 8.198 1.00 40.37 116 GLY A O 1
ATOM 772 N N . PHE A 1 139 ? 3.405 0.589 8.524 1.00 41.59 117 PHE A N 1
ATOM 773 C CA . PHE A 1 139 ? 3.668 1.255 9.813 1.00 42.53 117 PHE A CA 1
ATOM 774 C C . PHE A 1 139 ? 4.007 2.748 9.700 1.00 43.10 117 PHE A C 1
ATOM 775 O O . PHE A 1 139 ? 3.758 3.523 10.638 1.00 43.50 117 PHE A O 1
ATOM 783 N N . SER A 1 140 ? 4.566 3.139 8.557 1.00 43.32 118 SER A N 1
ATOM 784 C CA . SER A 1 140 ? 4.780 4.547 8.217 1.00 43.94 118 SER A CA 1
ATOM 785 C C . SER A 1 140 ? 3.457 5.319 8.038 1.00 43.99 118 SER A C 1
ATOM 786 O O . SER A 1 140 ? 3.364 6.491 8.434 1.00 44.12 118 SER A O 1
ATOM 789 N N . LEU A 1 141 ? 2.452 4.659 7.449 1.00 43.87 119 LEU A N 1
ATOM 790 C CA . LEU A 1 141 ? 1.105 5.213 7.289 1.00 43.38 119 LEU A CA 1
ATOM 791 C C . LEU A 1 141 ? 0.243 5.089 8.550 1.00 43.29 119 LEU A C 1
ATOM 792 O O . LEU A 1 141 ? -0.428 6.033 8.946 1.00 43.63 119 LEU A O 1
ATOM 797 N N . ILE A 1 142 ? 0.228 3.908 9.149 1.00 43.07 120 ILE A N 1
ATOM 798 C CA . ILE A 1 142 ? -0.558 3.655 10.342 1.00 42.14 120 ILE A CA 1
ATOM 799 C C . ILE A 1 142 ? 0.403 3.152 11.399 1.00 42.59 120 ILE A C 1
ATOM 800 O O . ILE A 1 142 ? 1.003 2.076 11.288 1.00 43.46 120 ILE A O 1
ATOM 805 N N . ASP A 1 143 ? 0.493 3.980 12.418 1.00 41.70 121 ASP A N 1
ATOM 806 C CA . ASP A 1 143 ? 1.377 3.941 13.539 1.00 41.92 121 ASP A CA 1
ATOM 807 C C . ASP A 1 143 ? 0.664 3.181 14.668 1.00 41.21 121 ASP A C 1
ATOM 808 O O . ASP A 1 143 ? 0.327 1.982 14.579 1.00 40.79 121 ASP A O 1
ATOM 813 N N . PHE A 1 144 ? 0.411 3.936 15.736 1.00 39.85 122 PHE A N 1
ATOM 814 C CA . PHE A 1 144 ? -0.441 3.486 16.802 1.00 39.15 122 PHE A CA 1
ATOM 815 C C . PHE A 1 144 ? -1.769 4.214 16.740 1.00 39.20 122 PHE A C 1
ATOM 816 O O . PHE A 1 144 ? -2.601 4.032 17.613 1.00 39.96 122 PHE A O 1
ATOM 824 N N . GLY A 1 145 ? -1.970 4.988 15.676 1.00 39.52 123 GLY A N 1
ATOM 825 C CA . GLY A 1 145 ? -3.184 5.768 15.469 1.00 40.25 123 GLY A CA 1
ATOM 826 C C . GLY A 1 145 ? -2.866 7.247 15.470 1.00 40.80 123 GLY A C 1
ATOM 827 O O . GLY A 1 145 ? -3.177 7.963 16.428 1.00 41.67 123 GLY A O 1
ATOM 828 N N . ARG A 1 160 ? -2.179 8.007 25.031 1.00 39.74 138 ARG A N 1
ATOM 829 C CA . ARG A 1 160 ? -2.566 6.622 24.751 1.00 40.04 138 ARG A CA 1
ATOM 830 C C . ARG A 1 160 ? -1.313 5.747 24.724 1.00 38.89 138 ARG A C 1
ATOM 831 O O . ARG A 1 160 ? -1.220 4.757 25.438 1.00 38.63 138 ARG A O 1
ATOM 839 N N . VAL A 1 161 ? -0.356 6.142 23.891 1.00 38.20 139 VAL A N 1
ATOM 840 C CA . VAL A 1 161 ? 0.919 5.456 23.762 1.00 37.29 139 VAL A CA 1
ATOM 841 C C . VAL A 1 161 ? 1.804 5.784 24.971 1.00 36.21 139 VAL A C 1
ATOM 842 O O . VAL A 1 161 ? 2.545 4.931 25.451 1.00 36.38 139 VAL A O 1
ATOM 846 N N . ALA A 1 162 ? 1.726 7.039 25.410 1.00 34.50 140 ALA A N 1
ATOM 847 C CA . ALA A 1 162 ? 2.479 7.577 26.509 1.00 33.15 140 ALA A CA 1
ATOM 848 C C . ALA A 1 162 ? 2.012 6.952 27.821 1.00 32.27 140 ALA A C 1
ATOM 849 O O . ALA A 1 162 ? 2.824 6.746 28.752 1.00 31.60 140 ALA A O 1
ATOM 851 N N . GLU A 1 163 ? 0.696 6.737 27.890 1.00 31.80 141 GLU A N 1
ATOM 852 C CA . GLU A 1 163 ? 0.014 6.048 28.983 1.00 31.83 141 GLU A CA 1
ATOM 853 C C . GLU A 1 163 ? 0.449 4.605 29.043 1.00 30.39 141 GLU A C 1
ATOM 854 O O . GLU A 1 163 ? 0.854 4.147 30.091 1.00 29.51 141 GLU A O 1
ATOM 860 N N . ARG A 1 164 ? 0.338 3.902 27.918 1.00 29.74 142 ARG A N 1
ATOM 861 C CA . ARG A 1 164 ? 0.751 2.512 27.861 1.00 30.19 142 ARG A CA 1
ATOM 862 C C . ARG A 1 164 ? 2.235 2.353 28.222 1.00 30.08 142 ARG A C 1
ATOM 863 O O . ARG A 1 164 ? 2.570 1.472 29.011 1.00 29.80 142 ARG A O 1
ATOM 871 N N . LEU A 1 165 ? 3.081 3.218 27.672 1.00 29.05 143 LEU A N 1
ATOM 872 C CA . LEU A 1 165 ? 4.493 3.238 27.995 1.00 30.77 143 LEU A CA 1
ATOM 873 C C . LEU A 1 165 ? 4.767 3.671 29.415 1.00 31.09 143 LEU A C 1
ATOM 874 O O . LEU A 1 165 ? 5.629 3.088 30.053 1.00 32.61 143 LEU A O 1
ATOM 879 N N . THR A 1 166 ? 4.035 4.658 29.933 1.00 31.35 144 THR A N 1
ATOM 880 C CA . THR A 1 166 ? 4.186 5.008 31.335 1.00 31.87 144 THR A CA 1
ATOM 881 C C . THR A 1 166 ? 3.938 3.802 32.233 1.00 31.99 144 THR A C 1
ATOM 882 O O . THR A 1 166 ? 4.759 3.501 33.073 1.00 32.18 144 THR A O 1
ATOM 886 N N . GLU A 1 167 ? 2.831 3.093 32.025 1.00 32.16 145 GLU A N 1
ATOM 887 C CA . GLU A 1 167 ? 2.539 1.888 32.799 1.00 32.33 145 GLU A CA 1
ATOM 888 C C . GLU A 1 167 ? 3.652 0.881 32.688 1.00 31.95 145 GLU A C 1
ATOM 889 O O . GLU A 1 167 ? 4.227 0.429 33.684 1.00 31.09 145 GLU A O 1
ATOM 895 N N . LEU A 1 168 ? 3.935 0.522 31.445 1.00 31.87 146 LEU A N 1
ATOM 896 C CA . LEU A 1 168 ? 4.905 -0.498 31.149 1.00 32.33 146 LEU A CA 1
ATOM 897 C C . LEU A 1 168 ? 6.215 -0.144 31.847 1.00 33.13 146 LEU A C 1
ATOM 898 O O . LEU A 1 168 ? 6.722 -0.929 32.642 1.00 33.11 146 LEU A O 1
ATOM 903 N N . LEU A 1 169 ? 6.748 1.049 31.563 1.00 33.32 147 LEU A N 1
ATOM 904 C CA . LEU A 1 169 ? 8.113 1.364 32.003 1.00 33.46 147 LEU A CA 1
ATOM 905 C C . LEU A 1 169 ? 8.264 1.686 33.486 1.00 33.59 147 LEU A C 1
ATOM 906 O O . LEU A 1 169 ? 9.295 1.347 34.100 1.00 32.99 147 LEU A O 1
ATOM 911 N N . SER A 1 170 ? 7.238 2.302 34.070 1.00 33.08 148 SER A N 1
ATOM 912 C CA . SER A 1 170 ? 7.365 2.693 35.459 1.00 34.07 148 SER A CA 1
ATOM 913 C C . SER A 1 170 ? 7.328 1.484 36.397 1.00 33.86 148 SER A C 1
ATOM 914 O O . SER A 1 170 ? 8.055 1.456 37.390 1.00 33.82 148 SER A O 1
ATOM 917 N N . GLY A 1 171 ? 6.530 0.473 36.043 1.00 33.73 149 GLY A N 1
ATOM 918 C CA . GLY A 1 171 ? 6.610 -0.824 36.680 1.00 33.78 149 GLY A CA 1
ATOM 919 C C . GLY A 1 171 ? 8.035 -1.361 36.598 1.00 34.14 149 GLY A C 1
ATOM 920 O O . GLY A 1 171 ? 8.679 -1.652 37.610 1.00 34.57 149 GLY A O 1
ATOM 921 N N . TYR A 1 172 ? 8.542 -1.477 35.381 1.00 34.19 150 TYR A N 1
ATOM 922 C CA . TYR A 1 172 ? 9.909 -1.975 35.148 1.00 33.45 150 TYR A CA 1
ATOM 923 C C . TYR A 1 172 ? 11.025 -1.212 35.902 1.00 32.65 150 TYR A C 1
ATOM 924 O O . TYR A 1 172 ? 11.990 -1.814 36.413 1.00 32.61 150 TYR A O 1
ATOM 933 N N . LEU A 1 173 ? 10.902 0.109 35.973 1.00 31.65 151 LEU A N 1
ATOM 934 C CA . LEU A 1 173 ? 11.983 0.922 36.524 1.00 30.75 151 LEU A CA 1
ATOM 935 C C . LEU A 1 173 ? 11.933 1.080 38.023 1.00 31.27 151 LEU A C 1
ATOM 936 O O . LEU A 1 173 ? 12.835 1.700 38.597 1.00 31.03 151 LEU A O 1
ATOM 941 N N . GLY A 1 174 ? 10.870 0.547 38.639 1.00 32.02 152 GLY A N 1
ATOM 942 C CA . GLY A 1 174 ? 10.581 0.727 40.071 1.00 32.43 152 GLY A CA 1
ATOM 943 C C . GLY A 1 174 ? 10.383 2.183 40.452 1.00 33.34 152 GLY A C 1
ATOM 944 O O . GLY A 1 174 ? 10.965 2.632 41.434 1.00 32.56 152 GLY A O 1
ATOM 945 N N . ARG A 1 175 ? 9.606 2.923 39.640 1.00 33.97 153 ARG A N 1
ATOM 946 C CA . ARG A 1 175 ? 9.302 4.335 39.871 1.00 35.02 153 ARG A CA 1
ATOM 947 C C . ARG A 1 175 ? 7.802 4.581 39.956 1.00 36.03 153 ARG A C 1
ATOM 948 O O . ARG A 1 175 ? 7.030 3.978 39.229 1.00 36.38 153 ARG A O 1
ATOM 956 N N . ARG A 1 176 ? 7.408 5.465 40.870 1.00 37.30 154 ARG A N 1
ATOM 957 C CA . ARG A 1 176 ? 6.011 5.828 41.102 1.00 38.18 154 ARG A CA 1
ATOM 958 C C . ARG A 1 176 ? 5.557 6.714 39.974 1.00 37.81 154 ARG A C 1
ATOM 959 O O . ARG A 1 176 ? 6.103 7.791 39.810 1.00 38.65 154 ARG A O 1
ATOM 967 N N . PRO A 1 177 ? 4.562 6.267 39.185 1.00 37.50 155 PRO A N 1
ATOM 968 C CA . PRO A 1 177 ? 3.973 7.162 38.182 1.00 36.67 155 PRO A CA 1
ATOM 969 C C . PRO A 1 177 ? 3.083 8.297 38.773 1.00 36.52 155 PRO A C 1
ATOM 970 O O . PRO A 1 177 ? 1.858 8.263 38.644 1.00 37.79 155 PRO A O 1
ATOM 974 N N . ASP A 1 178 ? 3.683 9.299 39.404 1.00 35.25 156 ASP A N 1
ATOM 975 C CA . ASP A 1 178 ? 2.941 10.519 39.766 1.00 34.63 156 ASP A CA 1
ATOM 976 C C . ASP A 1 178 ? 2.758 11.472 38.576 1.00 33.80 156 ASP A C 1
ATOM 977 O O . ASP A 1 178 ? 3.076 11.124 37.453 1.00 33.46 156 ASP A O 1
ATOM 982 N N . ASP A 1 179 ? 2.216 12.662 38.822 1.00 33.48 157 ASP A N 1
ATOM 983 C CA . ASP A 1 179 ? 2.020 13.627 37.736 1.00 33.41 157 ASP A CA 1
ATOM 984 C C . ASP A 1 179 ? 3.321 13.969 37.060 1.00 32.32 157 ASP A C 1
ATOM 985 O O . ASP A 1 179 ? 3.382 13.971 35.852 1.00 32.66 157 ASP A O 1
ATOM 990 N N . ASP A 1 180 ? 4.340 14.287 37.851 1.00 31.83 158 ASP A N 1
ATOM 991 C CA . ASP A 1 180 ? 5.637 14.679 37.340 1.00 31.69 158 ASP A CA 1
ATOM 992 C C . ASP A 1 180 ? 6.191 13.670 36.336 1.00 30.83 158 ASP A C 1
ATOM 993 O O . ASP A 1 180 ? 6.606 14.037 35.235 1.00 30.91 158 ASP A O 1
ATOM 998 N N . LEU A 1 181 ? 6.118 12.401 36.700 1.00 29.66 159 LEU A N 1
ATOM 999 C CA . LEU A 1 181 ? 6.676 11.350 35.910 1.00 29.89 159 LEU A CA 1
ATOM 1000 C C . LEU A 1 181 ? 5.802 11.083 34.686 1.00 29.04 159 LEU A C 1
ATOM 1001 O O . LEU A 1 181 ? 6.337 10.839 33.587 1.00 29.37 159 LEU A O 1
ATOM 1006 N N . ARG A 1 182 ? 4.480 11.156 34.853 1.00 27.98 160 ARG A N 1
ATOM 1007 C CA . ARG A 1 182 ? 3.564 11.035 33.706 1.00 28.34 160 ARG A CA 1
ATOM 1008 C C . ARG A 1 182 ? 3.824 12.177 32.706 1.00 26.46 160 ARG A C 1
ATOM 1009 O O . ARG A 1 182 ? 3.773 11.968 31.501 1.00 24.99 160 ARG A O 1
ATOM 1017 N N . ARG A 1 183 ? 4.111 13.371 33.219 1.00 25.01 161 ARG A N 1
ATOM 1018 C CA . ARG A 1 183 ? 4.493 14.481 32.344 1.00 24.65 161 ARG A CA 1
ATOM 1019 C C . ARG A 1 183 ? 5.820 14.261 31.590 1.00 24.21 161 ARG A C 1
ATOM 1020 O O . ARG A 1 183 ? 5.906 14.555 30.407 1.00 24.86 161 ARG A O 1
ATOM 1028 N N . VAL A 1 184 ? 6.838 13.761 32.291 1.00 23.65 162 VAL A N 1
ATOM 1029 C CA . VAL A 1 184 ? 8.145 13.474 31.732 1.00 23.22 162 VAL A CA 1
ATOM 1030 C C . VAL A 1 184 ? 8.004 12.500 30.547 1.00 23.49 162 VAL A C 1
ATOM 1031 O O . VAL A 1 184 ? 8.615 12.691 29.507 1.00 23.31 162 VAL A O 1
ATOM 1035 N N . PHE A 1 185 ? 7.161 11.480 30.726 1.00 23.40 163 PHE A N 1
ATOM 1036 C CA . PHE A 1 185 ? 6.939 10.440 29.763 1.00 23.49 163 PHE A CA 1
ATOM 1037 C C . PHE A 1 185 ? 6.210 10.922 28.565 1.00 22.72 163 PHE A C 1
ATOM 1038 O O . PHE A 1 185 ? 6.543 10.531 27.432 1.00 22.64 163 PHE A O 1
ATOM 1046 N N . LEU A 1 186 ? 5.150 11.680 28.821 1.00 20.91 164 LEU A N 1
ATOM 1047 C CA . LEU A 1 186 ? 4.396 12.344 27.761 1.00 20.59 164 LEU A CA 1
ATOM 1048 C C . LEU A 1 186 ? 5.344 13.238 26.909 1.00 19.76 164 LEU A C 1
ATOM 1049 O O . LEU A 1 186 ? 5.380 13.134 25.678 1.00 18.03 164 LEU A O 1
ATOM 1054 N N . VAL A 1 187 ? 6.133 14.069 27.589 1.00 19.59 165 VAL A N 1
ATOM 1055 C CA . VAL A 1 187 ? 7.132 14.908 26.914 1.00 19.58 165 VAL A CA 1
ATOM 1056 C C . VAL A 1 187 ? 8.143 14.083 26.105 1.00 21.22 165 VAL A C 1
ATOM 1057 O O . VAL A 1 187 ? 8.336 14.350 24.921 1.00 21.33 165 VAL A O 1
ATOM 1061 N N . ALA A 1 188 ? 8.749 13.058 26.718 1.00 21.63 166 ALA A N 1
ATOM 1062 C CA . ALA A 1 188 ? 9.661 12.165 26.007 1.00 22.93 166 ALA A CA 1
ATOM 1063 C C . ALA A 1 188 ? 9.048 11.474 24.795 1.00 23.37 166 ALA A C 1
ATOM 1064 O O . ALA A 1 188 ? 9.675 11.387 23.724 1.00 24.18 166 ALA A O 1
ATOM 1066 N N . VAL A 1 189 ? 7.844 10.939 24.957 1.00 23.73 167 VAL A N 1
ATOM 1067 C CA . VAL A 1 189 ? 7.189 10.192 23.864 1.00 23.34 167 VAL A CA 1
ATOM 1068 C C . VAL A 1 189 ? 6.794 11.117 22.704 1.00 24.40 167 VAL A C 1
ATOM 1069 O O . VAL A 1 189 ? 6.935 10.754 21.515 1.00 24.99 167 VAL A O 1
ATOM 1073 N N . GLU A 1 190 ? 6.275 12.296 23.043 1.00 24.26 168 GLU A N 1
ATOM 1074 C CA . GLU A 1 190 ? 5.931 13.282 22.025 1.00 25.01 168 GLU A CA 1
ATOM 1075 C C . GLU A 1 190 ? 7.169 13.746 21.281 1.00 24.56 168 GLU A C 1
ATOM 1076 O O . GLU A 1 190 ? 7.107 13.898 20.060 1.00 24.02 168 GLU A O 1
ATOM 1082 N N . THR A 1 191 ? 8.286 13.959 21.986 1.00 24.92 169 THR A N 1
ATOM 1083 C CA . THR A 1 191 ? 9.495 14.384 21.276 1.00 26.47 169 THR A CA 1
ATOM 1084 C C . THR A 1 191 ? 10.160 13.290 20.448 1.00 26.43 169 THR A C 1
ATOM 1085 O O . THR A 1 191 ? 10.606 13.548 19.354 1.00 26.84 169 THR A O 1
ATOM 1089 N N . ALA A 1 192 ? 10.161 12.061 20.946 1.00 26.72 170 ALA A N 1
ATOM 1090 C CA . ALA A 1 192 ? 10.655 10.942 20.169 1.00 25.73 170 ALA A CA 1
ATOM 1091 C C . ALA A 1 192 ? 9.802 10.729 18.914 1.00 26.02 170 ALA A C 1
ATOM 1092 O O . ALA A 1 192 ? 10.332 10.498 17.836 1.00 27.24 170 ALA A O 1
ATOM 1094 N N . ASP A 1 193 ? 8.483 10.791 19.033 1.00 25.44 171 ASP A N 1
ATOM 1095 C CA . ASP A 1 193 ? 7.633 10.707 17.848 1.00 23.69 171 ASP A CA 1
ATOM 1096 C C . ASP A 1 193 ? 8.017 11.773 16.800 1.00 23.63 171 ASP A C 1
ATOM 1097 O O . ASP A 1 193 ? 8.138 11.458 15.614 1.00 23.60 171 ASP A O 1
ATOM 1102 N N . THR A 1 194 ? 8.150 13.033 17.224 1.00 23.05 172 THR A N 1
ATOM 1103 C CA . THR A 1 194 ? 8.434 14.117 16.284 1.00 23.54 172 THR A CA 1
ATOM 1104 C C . THR A 1 194 ? 9.816 13.968 15.664 1.00 23.09 172 THR A C 1
ATOM 1105 O O . THR A 1 194 ? 10.022 14.328 14.518 1.00 23.45 172 THR A O 1
ATOM 1109 N N . LEU A 1 195 ? 10.772 13.438 16.424 1.00 23.54 173 LEU A N 1
ATOM 1110 C CA . LEU A 1 195 ? 12.146 13.340 15.937 1.00 23.43 173 LEU A CA 1
ATOM 1111 C C . LEU A 1 195 ? 12.302 12.160 15.055 1.00 24.10 173 LEU A C 1
ATOM 1112 O O . LEU A 1 195 ? 12.961 12.264 14.002 1.00 24.89 173 LEU A O 1
ATOM 1117 N N . VAL A 1 196 ? 11.673 11.042 15.425 1.00 24.79 174 VAL A N 1
ATOM 1118 C CA . VAL A 1 196 ? 11.587 9.883 14.487 1.00 24.53 174 VAL A CA 1
ATOM 1119 C C . VAL A 1 196 ? 10.921 10.259 13.144 1.00 25.79 174 VAL A C 1
ATOM 1120 O O . VAL A 1 196 ? 11.408 9.880 12.088 1.00 26.79 174 VAL A O 1
ATOM 1124 N N . GLN A 1 197 ? 9.803 10.986 13.187 1.00 27.64 175 GLN A N 1
ATOM 1125 C CA . GLN A 1 197 ? 9.117 11.473 11.966 1.00 28.42 175 GLN A CA 1
ATOM 1126 C C . GLN A 1 197 ? 10.036 12.353 11.124 1.00 28.56 175 GLN A C 1
ATOM 1127 O O . GLN A 1 197 ? 10.143 12.161 9.897 1.00 28.87 175 GLN A O 1
ATOM 1133 N N . LEU A 1 198 ? 10.688 13.308 11.792 1.00 28.84 176 LEU A N 1
ATOM 1134 C CA . LEU A 1 198 ? 11.778 14.084 11.198 1.00 29.42 176 LEU A CA 1
ATOM 1135 C C . LEU A 1 198 ? 12.850 13.206 10.484 1.00 29.59 176 LEU A C 1
ATOM 1136 O O . LEU A 1 198 ? 13.211 13.493 9.327 1.00 29.15 176 LEU A O 1
ATOM 1141 N N . ALA A 1 199 ? 13.335 12.147 11.158 1.00 29.09 177 ALA A N 1
ATOM 1142 C CA . ALA A 1 199 ? 14.447 11.354 10.626 1.00 29.77 177 ALA A CA 1
ATOM 1143 C C . ALA A 1 199 ? 14.037 10.681 9.295 1.00 30.80 177 ALA A C 1
ATOM 1144 O O . ALA A 1 199 ? 14.841 10.549 8.356 1.00 29.42 177 ALA A O 1
ATOM 1146 N N . PHE A 1 200 ? 12.766 10.278 9.240 1.00 31.81 178 PHE A N 1
ATOM 1147 C CA . PHE A 1 200 ? 12.224 9.606 8.083 1.00 32.85 178 PHE A CA 1
ATOM 1148 C C . PHE A 1 200 ? 11.798 10.544 6.976 1.00 33.97 178 PHE A C 1
ATOM 1149 O O . PHE A 1 200 ? 11.583 10.096 5.863 1.00 35.01 178 PHE A O 1
ATOM 1157 N N . ARG A 1 201 ? 11.662 11.835 7.267 1.00 35.37 179 ARG A N 1
ATOM 1158 C CA . ARG A 1 201 ? 11.411 12.795 6.213 1.00 36.02 179 ARG A CA 1
ATOM 1159 C C . ARG A 1 201 ? 12.753 13.132 5.591 1.00 35.96 179 ARG A C 1
ATOM 1160 O O . ARG A 1 201 ? 12.842 13.402 4.392 1.00 36.49 179 ARG A O 1
ATOM 1168 N N . VAL A 1 202 ? 13.791 13.140 6.423 1.00 35.88 180 VAL A N 1
ATOM 1169 C CA . VAL A 1 202 ? 15.155 13.519 6.012 1.00 35.95 180 VAL A CA 1
ATOM 1170 C C . VAL A 1 202 ? 15.802 12.418 5.148 1.00 36.41 180 VAL A C 1
ATOM 1171 O O . VAL A 1 202 ? 16.455 12.726 4.139 1.00 36.64 180 VAL A O 1
ATOM 1175 N N . ALA A 1 203 ? 15.615 11.151 5.541 1.00 36.65 181 ALA A N 1
ATOM 1176 C CA . ALA A 1 203 ? 16.007 10.001 4.718 1.00 36.66 181 ALA A CA 1
ATOM 1177 C C . ALA A 1 203 ? 15.000 8.876 4.894 1.00 36.99 181 ALA A C 1
ATOM 1178 O O . ALA A 1 203 ? 14.605 8.579 6.017 1.00 37.61 181 ALA A O 1
ATOM 1180 N N . PRO A 1 204 ? 14.591 8.224 3.786 1.00 37.62 182 PRO A N 1
ATOM 1181 C CA . PRO A 1 204 ? 13.443 7.290 3.771 1.00 37.24 182 PRO A CA 1
ATOM 1182 C C . PRO A 1 204 ? 13.527 6.099 4.733 1.00 36.52 182 PRO A C 1
ATOM 1183 O O . PRO A 1 204 ? 12.484 5.511 5.062 1.00 36.26 182 PRO A O 1
ATOM 1187 N N . ASP A 1 205 ? 14.735 5.714 5.150 1.00 35.26 183 ASP A N 1
ATOM 1188 C CA . ASP A 1 205 ? 14.876 4.584 6.092 1.00 34.67 183 ASP A CA 1
ATOM 1189 C C . ASP A 1 205 ? 15.198 5.130 7.482 1.00 34.59 183 ASP A C 1
ATOM 1190 O O . ASP A 1 205 ? 15.566 4.366 8.370 1.00 34.79 183 ASP A O 1
ATOM 1195 N N . GLY A 1 206 ? 15.103 6.451 7.640 1.00 34.19 184 GLY A N 1
ATOM 1196 C CA . GLY A 1 206 ? 15.364 7.117 8.903 1.00 33.92 184 GLY A CA 1
ATOM 1197 C C . GLY A 1 206 ? 16.790 7.573 9.029 1.00 34.36 184 GLY A C 1
ATOM 1198 O O . GLY A 1 206 ? 17.682 6.751 9.249 1.00 35.80 184 GLY A O 1
ATOM 1199 N N . ASP A 1 207 ? 17.019 8.877 8.895 1.00 33.92 185 ASP A N 1
ATOM 1200 C CA . ASP A 1 207 ? 18.366 9.421 8.981 1.00 33.51 185 ASP A CA 1
ATOM 1201 C C . ASP A 1 207 ? 18.972 9.065 10.327 1.00 32.57 185 ASP A C 1
ATOM 1202 O O . ASP A 1 207 ? 18.407 9.396 11.373 1.00 32.32 185 ASP A O 1
ATOM 1207 N N . GLU A 1 208 ? 20.109 8.385 10.272 1.00 31.69 186 GLU A N 1
ATOM 1208 C CA . GLU A 1 208 ? 20.849 7.918 11.435 1.00 30.97 186 GLU A CA 1
ATOM 1209 C C . GLU A 1 208 ? 21.394 9.029 12.315 1.00 29.99 186 GLU A C 1
ATOM 1210 O O . GLU A 1 208 ? 21.429 8.876 13.533 1.00 30.51 186 GLU A O 1
ATOM 1216 N N . LYS A 1 209 ? 21.847 10.129 11.721 1.00 28.10 187 LYS A N 1
ATOM 1217 C CA . LYS A 1 209 ? 22.296 11.235 12.547 1.00 28.07 187 LYS A CA 1
ATOM 1218 C C . LYS A 1 209 ? 21.134 11.900 13.312 1.00 27.17 187 LYS A C 1
ATOM 1219 O O . LYS A 1 209 ? 21.277 12.212 14.475 1.00 27.29 187 LYS A O 1
ATOM 1225 N N . ILE A 1 210 ? 19.981 12.073 12.680 1.00 26.51 188 ILE A N 1
ATOM 1226 C CA . ILE A 1 210 ? 18.816 12.577 13.413 1.00 27.46 188 ILE A CA 1
ATOM 1227 C C . ILE A 1 210 ? 18.451 11.635 14.535 1.00 26.37 188 ILE A C 1
ATOM 1228 O O . ILE A 1 210 ? 18.281 12.074 15.638 1.00 28.30 188 ILE A O 1
ATOM 1233 N N . ILE A 1 211 ? 18.383 10.344 14.255 1.00 26.83 189 ILE A N 1
ATOM 1234 C CA . ILE A 1 211 ? 18.094 9.330 15.258 1.00 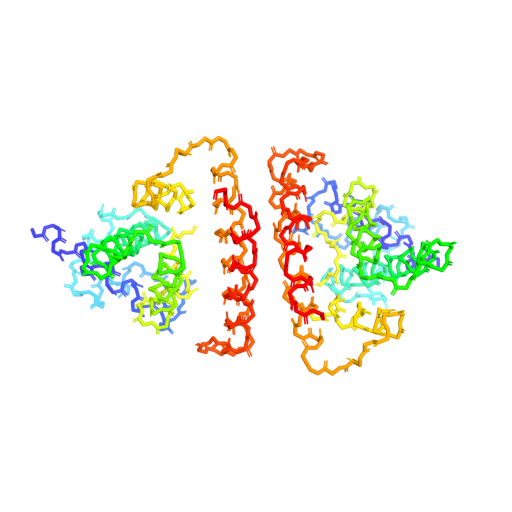25.80 189 ILE A CA 1
ATOM 1235 C C . ILE A 1 211 ? 19.062 9.379 16.440 1.00 26.43 189 ILE A C 1
ATOM 1236 O O . ILE A 1 211 ? 18.625 9.430 17.598 1.00 26.29 189 ILE A O 1
ATOM 1241 N N . GLU A 1 212 ? 20.356 9.417 16.142 1.00 26.90 190 GLU A N 1
ATOM 1242 C CA . GLU A 1 212 ? 21.382 9.614 17.171 1.00 28.20 190 GLU A CA 1
ATOM 1243 C C . GLU A 1 212 ? 21.318 10.931 17.991 1.00 26.92 190 GLU A C 1
ATOM 1244 O O . GLU A 1 212 ? 21.426 10.900 19.220 1.00 26.16 190 GLU A O 1
ATOM 1250 N N . GLU A 1 213 ? 21.049 12.053 17.331 1.00 26.36 191 GLU A N 1
ATOM 1251 C CA . GLU A 1 213 ? 20.618 13.272 18.057 1.00 26.06 191 GLU A CA 1
ATOM 1252 C C . GLU A 1 213 ? 19.408 13.092 18.999 1.00 24.80 191 GLU A C 1
ATOM 1253 O O . GLU A 1 213 ? 19.430 13.581 20.093 1.00 24.14 191 GLU A O 1
ATOM 1259 N N . ALA A 1 214 ? 18.349 12.421 18.548 1.00 25.46 192 ALA A N 1
ATOM 1260 C CA . ALA A 1 214 ? 17.204 12.116 19.388 1.00 25.21 192 ALA A CA 1
ATOM 1261 C C . ALA A 1 214 ? 17.593 11.254 20.581 1.00 25.36 192 ALA A C 1
ATOM 1262 O O . ALA A 1 214 ? 17.124 11.469 21.692 1.00 27.65 192 ALA A O 1
ATOM 1264 N N . ARG A 1 215 ? 18.422 10.258 20.355 1.00 24.86 193 ARG A N 1
ATOM 1265 C CA . ARG A 1 215 ? 18.866 9.390 21.430 1.00 24.44 193 ARG A CA 1
ATOM 1266 C C . ARG A 1 215 ? 19.638 10.198 22.498 1.00 23.48 193 ARG A C 1
ATOM 1267 O O . ARG A 1 215 ? 19.364 10.069 23.708 1.00 22.93 193 ARG A O 1
ATOM 1275 N N . GLU A 1 216 ? 20.579 11.026 22.038 1.00 22.24 194 GLU A N 1
ATOM 1276 C CA . GLU A 1 216 ? 21.336 11.919 22.901 1.00 22.31 194 GLU A CA 1
ATOM 1277 C C . GLU A 1 216 ? 20.433 12.900 23.659 1.00 21.06 194 GLU A C 1
ATOM 1278 O O . GLU A 1 216 ? 20.542 13.023 24.879 1.00 19.79 194 GLU A O 1
ATOM 1284 N N . LEU A 1 217 ? 19.562 13.591 22.911 1.00 19.79 195 LEU A N 1
ATOM 1285 C CA . LEU A 1 217 ? 18.541 14.470 23.475 1.00 19.23 195 LEU A CA 1
ATOM 1286 C C . LEU A 1 217 ? 17.782 13.768 24.606 1.00 19.72 195 LEU A C 1
ATOM 1287 O O . LEU A 1 217 ? 17.733 14.287 25.711 1.00 21.91 195 LEU A O 1
ATOM 1292 N N . LEU A 1 218 ? 17.177 12.613 24.332 1.00 19.66 196 LEU A N 1
ATOM 1293 C CA . LEU A 1 218 ? 16.375 11.904 25.343 1.00 19.93 196 LEU A CA 1
ATOM 1294 C C . LEU A 1 218 ? 17.176 11.430 26.559 1.00 20.20 196 LEU A C 1
ATOM 1295 O O . LEU A 1 218 ? 16.690 11.474 27.664 1.00 20.81 196 LEU A O 1
ATOM 1300 N N . ARG A 1 219 ? 18.394 10.942 26.344 1.00 21.12 197 ARG A N 1
ATOM 1301 C CA . ARG A 1 219 ? 19.306 10.607 27.438 1.00 21.94 197 ARG A CA 1
ATOM 1302 C C . ARG A 1 219 ? 19.670 11.802 28.332 1.00 22.49 197 ARG A C 1
ATOM 1303 O O . ARG A 1 219 ? 19.735 11.645 29.555 1.00 23.87 197 ARG A O 1
ATOM 1311 N N . ALA A 1 220 ? 19.971 12.963 27.727 1.00 22.14 198 ALA A N 1
ATOM 1312 C CA . ALA A 1 220 ? 20.268 14.162 28.489 1.00 22.60 198 ALA A CA 1
ATOM 1313 C C . ALA A 1 220 ? 19.064 14.548 29.340 1.00 22.63 198 ALA A C 1
ATOM 1314 O O . ALA A 1 220 ? 19.192 14.850 30.500 1.00 23.08 198 ALA A O 1
ATOM 1316 N N . TYR A 1 221 ? 17.887 14.540 28.742 1.00 23.19 199 TYR A N 1
ATOM 1317 C CA . TYR A 1 221 ? 16.663 14.916 29.440 1.00 22.99 199 TYR A CA 1
ATOM 1318 C C . TYR A 1 221 ? 16.333 13.983 30.601 1.00 22.77 199 TYR A C 1
ATOM 1319 O O . TYR A 1 221 ? 16.126 14.419 31.727 1.00 21.84 199 TYR A O 1
ATOM 1328 N N . LEU A 1 222 ? 16.301 12.691 30.320 1.00 23.25 200 LEU A N 1
ATOM 1329 C CA . LEU A 1 222 ? 16.039 11.702 31.362 1.00 24.39 200 LEU A CA 1
ATOM 1330 C C . LEU A 1 222 ? 17.135 11.700 32.395 1.00 24.14 200 LEU A C 1
ATOM 1331 O O . LEU A 1 222 ? 16.858 11.557 33.557 1.00 24.45 200 LEU A O 1
ATOM 1336 N N . GLY A 1 223 ? 18.388 11.823 31.970 1.00 25.33 201 GLY A N 1
ATOM 1337 C CA . GLY A 1 223 ? 19.510 11.947 32.920 1.00 25.94 201 GLY A CA 1
ATOM 1338 C C . GLY A 1 223 ? 19.313 13.140 33.839 1.00 26.64 201 GLY A C 1
ATOM 1339 O O . GLY A 1 223 ? 19.511 13.027 35.029 1.00 27.24 201 GLY A O 1
ATOM 1340 N N . ARG A 1 224 ? 18.863 14.267 33.301 1.00 27.50 202 ARG A N 1
ATOM 1341 C CA . ARG A 1 224 ? 18.554 15.464 34.122 1.00 28.59 202 ARG A CA 1
ATOM 1342 C C . ARG A 1 224 ? 17.326 15.257 35.049 1.00 29.46 202 ARG A C 1
ATOM 1343 O O . ARG A 1 224 ? 17.421 15.482 36.247 1.00 28.53 202 ARG A O 1
ATOM 1351 N N . VAL A 1 225 ? 16.191 14.812 34.504 1.00 30.70 203 VAL A N 1
ATOM 1352 C CA . VAL A 1 225 ? 14.919 14.872 35.266 1.00 32.03 203 VAL A CA 1
ATOM 1353 C C . VAL A 1 225 ? 14.559 13.650 36.109 1.00 33.75 203 VAL A C 1
ATOM 1354 O O . VAL A 1 225 ? 13.720 13.753 37.000 1.00 34.32 203 VAL A O 1
ATOM 1358 N N . LEU A 1 226 ? 15.152 12.500 35.803 1.00 35.42 204 LEU A N 1
ATOM 1359 C CA . LEU A 1 226 ? 14.959 11.297 36.598 1.00 36.74 204 LEU A CA 1
ATOM 1360 C C . LEU A 1 226 ? 15.852 11.321 37.817 1.00 38.87 204 LEU A C 1
ATOM 1361 O O . LEU A 1 226 ? 17.092 11.263 37.701 1.00 39.49 204 LEU A O 1
ATOM 1366 N N . ASP A 1 227 ? 15.186 11.396 38.975 1.00 40.94 205 ASP A N 1
ATOM 1367 C CA . ASP A 1 227 ? 15.781 11.416 40.309 1.00 42.28 205 ASP A CA 1
ATOM 1368 C C . ASP A 1 227 ? 16.283 10.010 40.666 1.00 42.73 205 ASP A C 1
ATOM 1369 O O . ASP A 1 227 ? 17.381 9.598 40.254 1.00 43.28 205 ASP A O 1
ATOM 1374 N N . GLU B 1 43 ? 1.234 48.714 0.888 1.00 38.11 21 GLU B N 1
ATOM 1375 C CA . GLU B 1 43 ? -0.031 49.065 1.617 1.00 38.33 21 GLU B CA 1
ATOM 1376 C C . GLU B 1 43 ? -1.043 47.926 1.539 1.00 37.81 21 GLU B C 1
ATOM 1377 O O . GLU B 1 43 ? -1.388 47.338 2.589 1.00 37.84 21 GLU B O 1
ATOM 1383 N N . ARG B 1 44 ? -1.465 47.586 0.308 1.00 36.81 22 ARG B N 1
ATOM 1384 C CA . ARG B 1 44 ? -2.484 46.542 0.071 1.00 36.02 22 ARG B CA 1
ATOM 1385 C C . ARG B 1 44 ? -2.011 45.158 0.445 1.00 34.96 22 ARG B C 1
ATOM 1386 O O . ARG B 1 44 ? -2.790 44.385 0.967 1.00 35.23 22 ARG B O 1
ATOM 1394 N N . LEU B 1 45 ? -0.747 44.846 0.161 1.00 33.98 23 LEU B N 1
ATOM 1395 C CA . LEU B 1 45 ? -0.138 43.585 0.604 1.00 33.37 23 LEU B CA 1
ATOM 1396 C C . LEU B 1 45 ? -0.224 43.424 2.129 1.00 32.75 23 LEU B C 1
ATOM 1397 O O . LEU B 1 45 ? -0.676 42.382 2.611 1.00 32.98 23 LEU B O 1
ATOM 1402 N N . THR B 1 46 ? 0.166 44.469 2.863 1.00 31.44 24 THR B N 1
ATOM 1403 C CA . THR B 1 46 ? 0.120 44.460 4.322 1.00 30.96 24 THR B CA 1
ATOM 1404 C C . THR B 1 46 ? -1.268 44.125 4.842 1.00 30.73 24 THR B C 1
ATOM 1405 O O . THR B 1 46 ? -1.430 43.234 5.669 1.00 31.92 24 THR B O 1
ATOM 1409 N N . ARG B 1 47 ? -2.268 44.831 4.367 1.00 30.24 25 ARG B N 1
ATOM 1410 C CA . ARG B 1 47 ? -3.585 44.607 4.882 1.00 31.34 25 ARG B CA 1
ATOM 1411 C C . ARG B 1 47 ? -4.140 43.258 4.469 1.00 30.44 25 ARG B C 1
ATOM 1412 O O . ARG B 1 47 ? -5.002 42.733 5.140 1.00 30.91 25 ARG B O 1
ATOM 1420 N N . ILE B 1 48 ? -3.654 42.712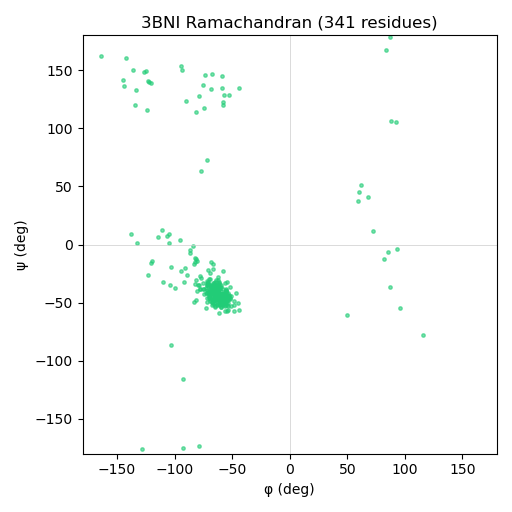 3.365 1.00 29.79 26 ILE B N 1
ATOM 1421 C CA . ILE B 1 48 ? -4.125 41.426 2.906 1.00 28.90 26 ILE B CA 1
ATOM 1422 C C . ILE B 1 48 ? -3.619 40.380 3.909 1.00 28.41 26 ILE B C 1
ATOM 1423 O O . ILE B 1 48 ? -4.399 39.556 4.401 1.00 28.42 26 ILE B O 1
ATOM 1428 N N . LEU B 1 49 ? -2.336 40.465 4.254 1.00 27.86 27 LEU B N 1
ATOM 1429 C CA . LEU B 1 49 ? -1.737 39.535 5.237 1.00 27.39 27 LEU B CA 1
ATOM 1430 C C . LEU B 1 49 ? -2.318 39.702 6.657 1.00 27.01 27 LEU B C 1
ATOM 1431 O O . LEU B 1 49 ? -2.530 38.698 7.350 1.00 26.77 27 LEU B O 1
ATOM 1436 N N . ASP B 1 50 ? -2.553 40.951 7.087 1.00 27.21 28 ASP B N 1
ATOM 1437 C CA . ASP B 1 50 ? -3.301 41.241 8.350 1.00 27.71 28 ASP B CA 1
ATOM 1438 C C . ASP B 1 50 ? -4.641 40.539 8.363 1.00 27.22 28 ASP B C 1
ATOM 1439 O O . ASP B 1 50 ? -5.005 39.894 9.364 1.00 27.08 28 ASP B O 1
ATOM 1444 N N . ALA B 1 51 ? -5.363 40.648 7.250 1.00 26.37 29 ALA B N 1
ATOM 1445 C CA . ALA B 1 51 ? -6.689 40.045 7.154 1.00 27.73 29 ALA B CA 1
ATOM 1446 C C . ALA B 1 51 ? -6.568 38.519 7.145 1.00 28.55 29 ALA B C 1
ATOM 1447 O O . ALA B 1 51 ? -7.316 37.852 7.820 1.00 29.16 29 ALA B O 1
ATOM 1449 N N . CYS B 1 52 ? -5.597 37.983 6.405 1.00 29.69 30 CYS B N 1
ATOM 1450 C CA . CYS B 1 52 ? -5.316 36.541 6.398 1.00 29.48 30 CYS B CA 1
ATOM 1451 C C . CYS B 1 52 ? -4.995 35.995 7.797 1.00 29.02 30 CYS B C 1
ATOM 1452 O O . CYS B 1 52 ? -5.513 34.941 8.207 1.00 28.67 30 CYS B O 1
ATOM 1455 N N . ALA B 1 53 ? -4.132 36.709 8.522 1.00 29.32 31 ALA B N 1
ATOM 1456 C CA . ALA B 1 53 ? -3.765 36.337 9.904 1.00 30.47 31 ALA B CA 1
ATOM 1457 C C . ALA B 1 53 ? -5.007 36.278 10.804 1.00 31.17 31 ALA B C 1
ATOM 1458 O O . ALA B 1 53 ? -5.224 35.278 11.490 1.00 31.44 31 ALA B O 1
ATOM 1460 N N . ASP B 1 54 ? -5.859 37.301 10.751 1.00 32.49 32 ASP B N 1
ATOM 1461 C CA . ASP B 1 54 ? -7.060 37.346 11.617 1.00 33.39 32 ASP B CA 1
ATOM 1462 C C . ASP B 1 54 ? -8.049 36.246 11.263 1.00 34.61 32 ASP B C 1
ATOM 1463 O O . ASP B 1 54 ? -8.537 35.518 12.150 1.00 34.28 32 ASP B O 1
ATOM 1468 N N . LEU B 1 55 ? -8.362 36.152 9.969 1.00 34.47 33 LEU B N 1
ATOM 1469 C CA . LEU B 1 55 ? -9.327 35.189 9.493 1.00 35.61 33 LEU B CA 1
ATOM 1470 C C . LEU B 1 55 ? -8.924 33.769 9.861 1.00 36.88 33 LEU B C 1
ATOM 1471 O O . LEU B 1 55 ? -9.770 32.975 10.250 1.00 36.76 33 LEU B O 1
ATOM 1476 N N . LEU B 1 56 ? -7.638 33.446 9.706 1.00 39.13 34 LEU B N 1
ATOM 1477 C CA . LEU B 1 56 ? -7.093 32.194 10.222 1.00 40.47 34 LEU B CA 1
ATOM 1478 C C . LEU B 1 56 ? -7.625 31.952 11.629 1.00 41.35 34 LEU B C 1
ATOM 1479 O O . LEU B 1 56 ? -8.284 30.932 11.900 1.00 41.04 34 LEU B O 1
ATOM 1484 N N . ASP B 1 57 ? -7.395 32.933 12.502 1.00 42.58 35 ASP B N 1
ATOM 1485 C CA . ASP B 1 57 ? -7.831 32.860 13.906 1.00 43.40 35 ASP B CA 1
ATOM 1486 C C . ASP B 1 57 ? -9.337 32.775 14.098 1.00 43.48 35 ASP B C 1
ATOM 1487 O O . ASP B 1 57 ? -9.795 32.231 15.099 1.00 43.84 35 ASP B O 1
ATOM 1492 N N . GLU B 1 58 ? -10.099 33.370 13.188 1.00 43.73 36 GLU B N 1
ATOM 1493 C CA . GLU B 1 58 ? -11.547 33.396 13.318 1.00 44.76 36 GLU B CA 1
ATOM 1494 C C . GLU B 1 58 ? -12.211 32.214 12.614 1.00 45.04 36 GLU B C 1
ATOM 1495 O O . GLU B 1 58 ? -13.245 31.734 13.077 1.00 45.37 36 GLU B O 1
ATOM 1501 N N . VAL B 1 59 ? -11.627 31.737 11.509 1.00 45.17 37 VAL B N 1
ATOM 1502 C CA . VAL B 1 59 ? -12.305 30.727 10.677 1.00 44.74 37 VAL B CA 1
ATOM 1503 C C . VAL B 1 59 ? -11.546 29.403 10.508 1.00 44.43 37 VAL B C 1
ATOM 1504 O O . VAL B 1 59 ? -12.136 28.403 10.077 1.00 44.19 37 VAL B O 1
ATOM 1508 N N . GLY B 1 60 ? -10.250 29.407 10.840 1.00 44.26 38 GLY B N 1
ATOM 1509 C CA . GLY B 1 60 ? -9.360 28.262 10.580 1.00 44.27 38 GLY B CA 1
ATOM 1510 C C . GLY B 1 60 ? -8.799 28.245 9.167 1.00 44.63 38 GLY B C 1
ATOM 1511 O O . GLY B 1 60 ? -9.292 28.971 8.302 1.00 43.81 38 GLY B O 1
ATOM 1512 N N . TYR B 1 61 ? -7.788 27.409 8.914 1.00 45.25 39 TYR B N 1
ATOM 1513 C CA . TYR B 1 61 ? -7.118 27.420 7.598 1.00 46.26 39 TYR B CA 1
ATOM 1514 C C . TYR B 1 61 ? -7.960 26.968 6.392 1.00 46.71 39 TYR B C 1
ATOM 1515 O O . TYR B 1 61 ? -7.975 27.644 5.367 1.00 46.53 39 TYR B O 1
ATOM 1524 N N . ASP B 1 62 ? -8.611 25.814 6.446 1.00 47.33 40 ASP B N 1
ATOM 1525 C CA . ASP B 1 62 ? -9.274 25.397 5.196 1.00 48.32 40 ASP B CA 1
ATOM 1526 C C . ASP B 1 62 ? -10.645 26.037 4.921 1.00 47.88 40 ASP B C 1
ATOM 1527 O O . ASP B 1 62 ? -11.148 25.962 3.810 1.00 47.89 40 ASP B O 1
ATOM 1532 N N . ALA B 1 63 ? -11.215 26.690 5.920 1.00 47.58 41 ALA B N 1
ATOM 1533 C CA . ALA B 1 63 ? -12.385 27.504 5.690 1.00 47.47 41 ALA B CA 1
ATOM 1534 C C . ALA B 1 63 ? -11.969 28.884 5.176 1.00 47.27 41 ALA B C 1
ATOM 1535 O O . ALA B 1 63 ? -12.777 29.624 4.626 1.00 47.72 41 ALA B O 1
ATOM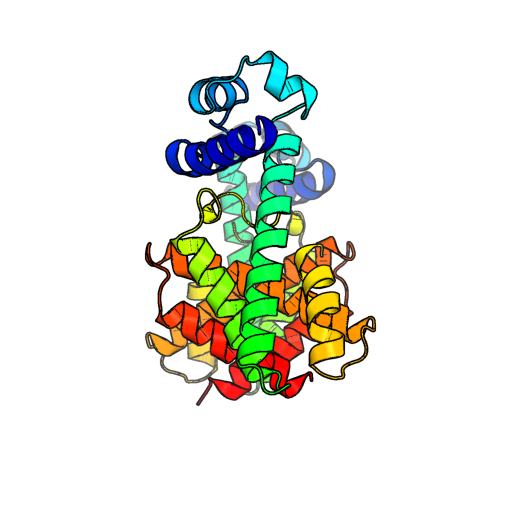 1537 N N . LEU B 1 64 ? -10.702 29.218 5.359 1.00 46.49 42 LEU B N 1
ATOM 1538 C CA . LEU B 1 64 ? -10.159 30.492 4.893 1.00 46.52 42 LEU B CA 1
ATOM 1539 C C . LEU B 1 64 ? -10.120 30.536 3.361 1.00 45.44 42 LEU B C 1
ATOM 1540 O O . LEU B 1 64 ? -9.683 29.581 2.719 1.00 45.34 42 LEU B O 1
ATOM 1545 N N . SER B 1 65 ? -10.586 31.653 2.805 1.00 44.22 43 SER B N 1
ATOM 1546 C CA . SER B 1 65 ? -10.692 31.830 1.372 1.00 43.14 43 SER B CA 1
ATOM 1547 C C . SER B 1 65 ? -10.193 33.204 0.951 1.00 42.60 43 SER B C 1
ATOM 1548 O O . SER B 1 65 ? -10.285 34.173 1.705 1.00 42.99 43 SER B O 1
ATOM 1551 N N . THR B 1 66 ? -9.668 33.268 -0.260 1.00 41.16 44 THR B N 1
ATOM 1552 C CA . THR B 1 66 ? -9.173 34.488 -0.827 1.00 41.12 44 THR B CA 1
ATOM 1553 C C . THR B 1 66 ? -10.241 35.597 -0.823 1.00 40.82 44 THR B C 1
ATOM 1554 O O . THR B 1 66 ? -9.924 36.761 -0.558 1.00 40.72 44 THR B O 1
ATOM 1558 N N . ARG B 1 67 ? -11.494 35.221 -1.105 1.00 40.45 45 ARG B N 1
ATOM 1559 C CA . ARG B 1 67 ? -12.649 36.141 -1.108 1.00 39.62 45 ARG B CA 1
ATOM 1560 C C . ARG B 1 67 ? -12.855 36.806 0.263 1.00 38.53 45 ARG B C 1
ATOM 1561 O O . ARG B 1 67 ? -13.020 38.041 0.368 1.00 37.76 45 ARG B O 1
ATOM 1569 N N . ALA B 1 68 ? -12.859 35.979 1.304 1.00 37.37 46 ALA B N 1
ATOM 1570 C CA . ALA B 1 68 ? -13.077 36.463 2.658 1.00 36.96 46 ALA B CA 1
ATOM 1571 C C . ALA B 1 68 ? -11.944 37.405 3.101 1.00 36.51 46 ALA B C 1
ATOM 1572 O O . ALA B 1 68 ? -12.199 38.388 3.789 1.00 36.85 46 ALA B O 1
ATOM 1574 N N . VAL B 1 69 ? -10.716 37.136 2.656 1.00 35.84 47 VAL B N 1
ATOM 1575 C CA . VAL B 1 69 ? -9.577 37.965 3.011 1.00 35.57 47 VAL B CA 1
ATOM 1576 C C . VAL B 1 69 ? -9.654 39.326 2.322 1.00 35.85 47 VAL B C 1
ATOM 1577 O O . VAL B 1 69 ? -9.459 40.350 2.950 1.00 35.95 47 VAL B O 1
ATOM 1581 N N . ALA B 1 70 ? -9.981 39.330 1.034 1.00 36.38 48 ALA B N 1
ATOM 1582 C CA . ALA B 1 70 ? -10.207 40.586 0.280 1.00 36.62 48 ALA B CA 1
ATOM 1583 C C . ALA B 1 70 ? -11.286 41.467 0.927 1.00 36.38 48 ALA B C 1
ATOM 1584 O O . ALA B 1 70 ? -11.127 42.694 1.091 1.00 36.97 48 ALA B O 1
ATOM 1586 N N . LEU B 1 71 ? -12.381 40.822 1.298 1.00 36.03 49 LEU B N 1
ATOM 1587 C CA . LEU B 1 71 ? -13.503 41.475 1.959 1.00 35.85 49 LEU B CA 1
ATOM 1588 C C . LEU B 1 71 ? -13.066 42.101 3.292 1.00 34.90 49 LEU B C 1
ATOM 1589 O O . LEU B 1 71 ? -13.297 43.284 3.534 1.00 34.51 49 LEU B O 1
ATOM 1594 N N . ARG B 1 72 ? -12.405 41.304 4.125 1.00 34.21 50 ARG B N 1
ATOM 1595 C CA . ARG B 1 72 ? -11.825 41.771 5.384 1.00 34.25 50 ARG B CA 1
ATOM 1596 C C . ARG B 1 72 ? -10.759 42.865 5.219 1.00 34.16 50 ARG B C 1
ATOM 1597 O O . ARG B 1 72 ? -10.669 43.788 6.043 1.00 34.41 50 ARG B O 1
ATOM 1605 N N . ALA B 1 73 ? -9.966 42.762 4.160 1.00 33.19 51 ALA B N 1
ATOM 1606 C CA . ALA B 1 73 ? -8.889 43.688 3.892 1.00 32.88 51 ALA B CA 1
ATOM 1607 C C . ALA B 1 73 ? -9.349 44.976 3.159 1.00 33.91 51 ALA B C 1
ATOM 1608 O O . ALA B 1 73 ? -8.526 45.870 2.890 1.00 34.49 51 ALA B O 1
ATOM 1610 N N . ASP B 1 74 ? -10.632 45.088 2.829 1.00 34.22 52 ASP B N 1
ATOM 1611 C CA . ASP B 1 74 ? -11.122 46.272 2.069 1.00 35.79 52 ASP B CA 1
ATOM 1612 C C . ASP B 1 74 ? -10.423 46.419 0.722 1.00 35.38 52 ASP B C 1
ATOM 1613 O O . ASP B 1 74 ? -10.109 47.541 0.297 1.00 35.82 52 ASP B O 1
ATOM 1618 N N . VAL B 1 75 ? -10.145 45.296 0.071 1.00 35.07 53 VAL B N 1
ATOM 1619 C CA . VAL B 1 75 ? -9.506 45.334 -1.250 1.00 35.10 53 VAL B CA 1
ATOM 1620 C C . VAL B 1 75 ? -10.315 44.521 -2.264 1.00 35.24 53 VAL B C 1
ATOM 1621 O O . VAL B 1 75 ? -10.954 43.527 -1.889 1.00 35.35 53 VAL B O 1
ATOM 1625 N N . PRO B 1 76 ? -10.296 44.929 -3.547 1.00 35.09 54 PRO B N 1
ATOM 1626 C CA . PRO B 1 76 ? -10.927 44.065 -4.538 1.00 35.00 54 PRO B CA 1
ATOM 1627 C C . PRO B 1 76 ? -10.269 42.682 -4.540 1.00 34.71 54 PRO B C 1
ATOM 1628 O O . PRO B 1 76 ? -9.077 42.577 -4.322 1.00 34.62 54 PRO B O 1
ATOM 1632 N N . ILE B 1 77 ? -11.064 41.641 -4.770 1.00 35.22 55 ILE B N 1
ATOM 1633 C CA . ILE B 1 77 ? -10.599 40.254 -4.845 1.00 35.62 55 ILE B CA 1
ATOM 1634 C C . ILE B 1 77 ? -9.412 40.138 -5.834 1.00 36.20 55 ILE B C 1
ATOM 1635 O O . ILE B 1 77 ? -8.450 39.394 -5.584 1.00 36.12 55 ILE B O 1
ATOM 1640 N N . GLY B 1 78 ? -9.483 40.914 -6.919 1.00 36.13 56 GLY B N 1
ATOM 1641 C CA . GLY B 1 78 ? -8.468 40.927 -7.960 1.00 36.38 56 GLY B CA 1
ATOM 1642 C C . GLY B 1 78 ? -7.098 41.346 -7.481 1.00 36.30 56 GLY B C 1
ATOM 1643 O O . GLY B 1 78 ? -6.093 40.886 -8.002 1.00 37.32 56 GLY B O 1
ATOM 1644 N N . SER B 1 79 ? -7.068 42.239 -6.507 1.00 36.41 57 SER B N 1
ATOM 1645 C CA . SER B 1 79 ? -5.835 42.710 -5.902 1.00 36.41 57 SER B CA 1
ATOM 1646 C C . SER B 1 79 ? -5.110 41.596 -5.181 1.00 35.58 57 SER B C 1
ATOM 1647 O O . SER B 1 79 ? -3.871 41.641 -5.088 1.00 35.81 57 SER B O 1
ATOM 1650 N N . VAL B 1 80 ? -5.872 40.648 -4.616 1.00 34.37 58 VAL B N 1
ATOM 1651 C CA . VAL B 1 80 ? -5.265 39.516 -3.919 1.00 33.58 58 VAL B CA 1
ATOM 1652 C C . VAL B 1 80 ? -4.546 38.653 -4.926 1.00 33.17 58 VAL B C 1
ATOM 1653 O O . VAL B 1 80 ? -3.407 38.278 -4.686 1.00 33.33 58 VAL B O 1
ATOM 1657 N N . TYR B 1 81 ? -5.216 38.367 -6.053 1.00 32.70 59 TYR B N 1
ATOM 1658 C CA . TYR B 1 81 ? -4.677 37.543 -7.141 1.00 32.19 59 TYR B CA 1
ATOM 1659 C C . TYR B 1 81 ? -3.486 38.179 -7.870 1.00 32.84 59 TYR B C 1
ATOM 1660 O O . TYR B 1 81 ? -2.673 37.477 -8.467 1.00 33.25 59 TYR B O 1
ATOM 1669 N N . ARG B 1 82 ? -3.350 39.498 -7.768 1.00 33.57 60 ARG B N 1
ATOM 1670 C CA . ARG B 1 82 ? -2.149 40.176 -8.264 1.00 35.13 60 ARG B CA 1
ATOM 1671 C C . ARG B 1 82 ? -0.864 39.766 -7.513 1.00 33.54 60 ARG B C 1
ATOM 1672 O O . ARG B 1 82 ? 0.207 39.758 -8.094 1.00 33.35 60 ARG B O 1
ATOM 1680 N N . PHE B 1 83 ? -0.977 39.414 -6.234 1.00 33.16 61 PHE B N 1
ATOM 1681 C CA . PHE B 1 83 ? 0.184 39.013 -5.434 1.00 32.30 61 PHE B CA 1
ATOM 1682 C C . PHE B 1 83 ? 0.345 37.517 -5.287 1.00 32.02 61 PHE B C 1
ATOM 1683 O O . PHE B 1 83 ? 1.458 37.014 -5.262 1.00 31.75 61 PHE B O 1
ATOM 1691 N N . PHE B 1 84 ? -0.778 36.815 -5.162 1.00 32.07 62 PHE B N 1
ATOM 1692 C CA . PHE B 1 84 ? -0.798 35.402 -4.832 1.00 31.80 62 PHE B CA 1
ATOM 1693 C C . PHE B 1 84 ? -1.741 34.699 -5.758 1.00 32.58 62 PHE B C 1
ATOM 1694 O O . PHE B 1 84 ? -2.871 35.132 -5.938 1.00 33.72 62 PHE B O 1
ATOM 1702 N N . GLY B 1 85 ? -1.319 33.581 -6.316 1.00 33.23 63 GLY B N 1
ATOM 1703 C CA . GLY B 1 85 ? -2.248 32.798 -7.134 1.00 32.98 63 GLY B CA 1
ATOM 1704 C C . GLY B 1 85 ? -3.174 31.926 -6.320 1.00 32.80 63 GLY B C 1
ATOM 1705 O O . GLY B 1 85 ? -4.160 31.406 -6.838 1.00 34.02 63 GLY B O 1
ATOM 1706 N N . ASN B 1 86 ? -2.875 31.745 -5.042 1.00 33.12 64 ASN B N 1
ATOM 1707 C CA . ASN B 1 86 ? -3.694 30.872 -4.193 1.00 32.94 64 ASN B CA 1
ATOM 1708 C C . ASN B 1 86 ? -3.481 31.056 -2.686 1.00 32.80 64 ASN B C 1
ATOM 1709 O O . ASN B 1 86 ? -2.465 31.598 -2.270 1.00 32.35 64 ASN B O 1
ATOM 1714 N N . LYS B 1 87 ? -4.423 30.572 -1.879 1.00 32.52 65 LYS B N 1
ATOM 1715 C CA . LYS B 1 87 ? -4.346 30.738 -0.436 1.00 33.09 65 LYS B CA 1
ATOM 1716 C C . LYS B 1 87 ? -3.064 30.197 0.229 1.00 33.35 65 LYS B C 1
ATOM 1717 O O . LYS B 1 87 ? -2.615 30.745 1.241 1.00 33.46 65 LYS B O 1
ATOM 1723 N N . ARG B 1 88 ? -2.502 29.122 -0.316 1.00 33.42 66 ARG B N 1
ATOM 1724 C CA . ARG B 1 88 ? -1.260 28.523 0.206 1.00 33.68 66 ARG B CA 1
ATOM 1725 C C . ARG B 1 88 ? -0.032 29.479 0.057 1.00 32.41 66 ARG B C 1
ATOM 1726 O O . ARG B 1 88 ? 0.776 29.624 0.989 1.00 32.27 66 ARG B O 1
ATOM 1734 N N . GLN B 1 89 ? 0.074 30.136 -1.099 1.00 31.50 67 GLN B N 1
ATOM 1735 C CA . GLN B 1 89 ? 1.055 31.198 -1.335 1.00 31.30 67 GLN B CA 1
ATOM 1736 C C . GLN B 1 89 ? 0.814 32.374 -0.430 1.00 28.94 67 GLN B C 1
ATOM 1737 O O . GLN B 1 89 ? 1.763 32.955 0.097 1.00 29.38 67 GLN B O 1
ATOM 1743 N N . MET B 1 90 ? -0.456 32.757 -0.303 1.00 26.48 68 MET B N 1
ATOM 1744 C CA . MET B 1 90 ? -0.875 33.827 0.614 1.00 23.73 68 MET B CA 1
ATOM 1745 C C . MET B 1 90 ? -0.471 33.484 2.056 1.00 24.75 68 MET B C 1
ATOM 1746 O O . MET B 1 90 ? 0.223 34.250 2.717 1.00 25.46 68 MET B O 1
ATOM 1751 N N . ALA B 1 91 ? -0.835 32.295 2.515 1.00 25.59 69 ALA B N 1
ATOM 1752 C CA . ALA B 1 91 ? -0.445 31.808 3.858 1.00 25.65 69 ALA B CA 1
ATOM 1753 C C . ALA B 1 91 ? 1.087 31.661 4.056 1.00 25.54 69 ALA B C 1
ATOM 1754 O O . ALA B 1 91 ? 1.606 31.923 5.121 1.00 27.16 69 ALA B O 1
ATOM 1756 N N . ASP B 1 92 ? 1.818 31.283 3.029 1.00 25.78 70 ASP B N 1
ATOM 1757 C CA . ASP B 1 92 ? 3.262 31.209 3.150 1.00 25.80 70 ASP B CA 1
ATOM 1758 C C . ASP B 1 92 ? 3.882 32.610 3.261 1.00 25.41 70 ASP B C 1
ATOM 1759 O O . ASP B 1 92 ? 4.872 32.817 3.991 1.00 25.44 70 ASP B O 1
ATOM 1764 N N . ALA B 1 93 ? 3.333 33.547 2.491 1.00 24.43 71 ALA B N 1
ATOM 1765 C CA . ALA B 1 93 ? 3.722 34.952 2.565 1.00 23.62 71 ALA B CA 1
ATOM 1766 C C . ALA B 1 93 ? 3.549 35.468 3.987 1.00 23.43 71 ALA B C 1
ATOM 1767 O O . ALA B 1 93 ? 4.438 36.115 4.520 1.00 25.14 71 ALA B O 1
ATOM 1769 N N . LEU B 1 94 ? 2.395 35.197 4.604 1.00 23.46 72 LEU B N 1
ATOM 1770 C CA . LEU B 1 94 ? 2.135 35.604 5.979 1.00 23.12 72 LEU B CA 1
ATOM 1771 C C . LEU B 1 94 ? 3.182 34.996 6.937 1.00 24.00 72 LEU B C 1
ATOM 1772 O O . LEU B 1 94 ? 3.725 35.683 7.811 1.00 23.17 72 LEU B O 1
ATOM 1777 N N . ALA B 1 95 ? 3.455 33.696 6.738 1.00 24.26 73 ALA B N 1
ATOM 1778 C CA . ALA B 1 95 ? 4.419 32.968 7.539 1.00 24.07 73 ALA B CA 1
ATOM 1779 C C . ALA B 1 95 ? 5.793 33.561 7.386 1.00 23.71 73 ALA B C 1
ATOM 1780 O O . ALA B 1 95 ? 6.587 33.557 8.341 1.00 22.32 73 ALA B O 1
ATOM 1782 N N . GLN B 1 96 ? 6.082 34.059 6.182 1.00 24.27 74 GLN B N 1
ATOM 1783 C CA . GLN B 1 96 ? 7.398 34.649 5.923 1.00 25.28 74 GLN B CA 1
ATOM 1784 C C . GLN B 1 96 ? 7.500 35.973 6.646 1.00 25.52 74 GLN B C 1
ATOM 1785 O O . GLN B 1 96 ? 8.565 36.338 7.116 1.00 25.81 74 GLN B O 1
ATOM 1791 N N . ARG B 1 97 ? 6.380 36.690 6.725 1.00 25.31 75 ARG B N 1
ATOM 1792 C CA . ARG B 1 97 ? 6.354 37.925 7.514 1.00 25.98 75 ARG B CA 1
ATOM 1793 C C . ARG B 1 97 ? 6.509 37.695 9.028 1.00 25.71 75 ARG B C 1
ATOM 1794 O O . ARG B 1 97 ? 7.258 38.435 9.687 1.00 26.25 75 ARG B O 1
ATOM 1802 N N . ASN B 1 98 ? 5.762 36.713 9.553 1.00 24.65 76 ASN B N 1
ATOM 1803 C CA . ASN B 1 98 ? 5.936 36.213 10.914 1.00 24.42 76 ASN B CA 1
ATOM 1804 C C . ASN B 1 98 ? 7.378 35.978 11.290 1.00 25.06 76 ASN B C 1
ATOM 1805 O O . ASN B 1 98 ? 7.821 36.466 12.320 1.00 25.53 76 ASN B O 1
ATOM 1810 N N . LEU B 1 99 ? 8.090 35.260 10.431 1.00 25.65 77 LEU B N 1
ATOM 1811 C CA . LEU B 1 99 ? 9.474 34.884 10.644 1.00 26.42 77 LEU B CA 1
ATOM 1812 C C . LEU B 1 99 ? 10.403 36.113 10.699 1.00 26.99 77 LEU B C 1
ATOM 1813 O O . LEU B 1 99 ? 11.299 36.166 11.568 1.00 25.96 77 LEU B O 1
ATOM 1818 N N . GLU B 1 100 ? 10.173 37.074 9.802 1.00 27.29 78 GLU B N 1
ATOM 1819 C CA . GLU B 1 100 ? 10.949 38.324 9.776 1.00 29.57 78 GLU B CA 1
ATOM 1820 C C . GLU B 1 100 ? 10.736 39.079 11.065 1.00 28.20 78 GLU B C 1
ATOM 1821 O O . GLU B 1 100 ? 11.701 39.511 11.685 1.00 28.42 78 GLU B O 1
ATOM 1827 N N . ARG B 1 101 ? 9.477 39.194 11.492 1.00 27.89 79 ARG B N 1
ATOM 1828 C CA . ARG B 1 101 ? 9.156 39.838 12.768 1.00 26.66 79 ARG B CA 1
ATOM 1829 C C . ARG B 1 101 ? 9.794 39.122 13.955 1.00 27.61 79 ARG B C 1
ATOM 1830 O O . ARG B 1 101 ? 10.402 39.773 14.820 1.00 28.34 79 ARG B O 1
ATOM 1838 N N . TYR B 1 102 ? 9.650 37.791 13.998 1.00 27.83 80 TYR B N 1
ATOM 1839 C CA . TYR B 1 102 ? 10.214 36.975 15.056 1.00 28.14 80 TYR B CA 1
ATOM 1840 C C . TYR B 1 102 ? 11.716 37.208 15.145 1.00 29.87 80 TYR B C 1
ATOM 1841 O O . TYR B 1 102 ? 12.235 37.513 16.235 1.00 31.70 80 TYR B O 1
ATOM 1850 N N . ALA B 1 103 ? 12.398 37.114 13.997 1.00 30.35 81 ALA B N 1
ATOM 1851 C CA . ALA B 1 103 ? 13.838 37.293 13.913 1.00 30.76 81 ALA B CA 1
ATOM 1852 C C . ALA B 1 103 ? 14.280 38.690 14.355 1.00 31.46 81 ALA B C 1
ATOM 1853 O O . ALA B 1 103 ? 15.296 38.811 15.027 1.00 31.71 81 ALA B O 1
ATOM 1855 N N . GLU B 1 104 ? 13.513 39.728 14.012 1.00 31.94 82 GLU B N 1
ATOM 1856 C CA . GLU B 1 104 ? 13.851 41.067 14.447 1.00 32.64 82 GLU B CA 1
ATOM 1857 C C . GLU B 1 104 ? 13.632 41.294 15.948 1.00 31.96 82 GLU B C 1
ATOM 1858 O O . GLU B 1 104 ? 14.408 41.998 16.578 1.00 31.61 82 GLU B O 1
ATOM 1864 N N . ARG B 1 105 ? 12.599 40.673 16.503 1.00 31.75 83 ARG B N 1
ATOM 1865 C CA . ARG B 1 105 ? 12.355 40.695 17.937 1.00 32.79 83 ARG B CA 1
ATOM 1866 C C . ARG B 1 105 ? 13.461 39.971 18.718 1.00 32.81 83 ARG B C 1
ATOM 1867 O O . ARG B 1 105 ? 13.905 40.430 19.771 1.00 32.32 83 ARG B O 1
ATOM 1875 N N . VAL B 1 106 ? 13.841 38.798 18.215 1.00 32.31 84 VAL B N 1
ATOM 1876 C CA . VAL B 1 106 ? 14.919 38.016 18.795 1.00 32.27 84 VAL B CA 1
ATOM 1877 C C . VAL B 1 106 ? 16.219 38.802 18.773 1.00 32.43 84 VAL B C 1
ATOM 1878 O O . VAL B 1 106 ? 16.863 38.930 19.807 1.00 31.09 84 VAL B O 1
ATOM 1882 N N . THR B 1 107 ? 16.577 39.326 17.599 1.00 32.81 85 THR B N 1
ATOM 1883 C CA . THR B 1 107 ? 17.808 40.125 17.406 1.00 33.77 85 THR B CA 1
ATOM 1884 C C . THR B 1 107 ? 17.839 41.349 18.308 1.00 34.50 85 THR B C 1
ATOM 1885 O O . THR B 1 107 ? 18.854 41.622 18.941 1.00 35.53 85 THR B O 1
ATOM 1889 N N . GLU B 1 108 ? 16.725 42.067 18.390 1.00 34.81 86 GLU B N 1
ATOM 1890 C CA . GLU B 1 108 ? 16.627 43.218 19.284 1.00 36.14 86 GLU B CA 1
ATOM 1891 C C . GLU B 1 108 ? 16.802 42.856 20.759 1.00 36.35 86 GLU B C 1
ATOM 1892 O O . GLU B 1 108 ? 17.527 43.548 21.489 1.00 36.50 86 GLU B O 1
ATOM 1898 N N . ARG B 1 109 ? 16.132 41.782 21.188 1.00 36.60 87 ARG B N 1
ATOM 1899 C CA . ARG B 1 109 ? 16.223 41.297 22.553 1.00 37.50 87 ARG B CA 1
ATOM 1900 C C . ARG B 1 109 ? 17.654 40.869 22.879 1.00 36.85 87 ARG B C 1
ATOM 1901 O O . ARG B 1 109 ? 18.212 41.265 23.892 1.00 36.49 87 ARG B O 1
ATOM 1909 N N . LEU B 1 110 ? 18.261 40.113 21.982 1.00 36.85 88 LEU B N 1
ATOM 1910 C CA . LEU B 1 110 ? 19.649 39.709 22.149 1.00 37.27 88 LEU B CA 1
ATOM 1911 C C . LEU B 1 110 ? 20.658 40.887 22.124 1.00 37.76 88 LEU B C 1
ATOM 1912 O O . LEU B 1 110 ? 21.632 40.872 22.879 1.00 37.08 88 LEU B O 1
ATOM 1917 N N . THR B 1 111 ? 20.448 41.875 21.250 1.00 39.14 89 THR B N 1
ATOM 1918 C CA . THR B 1 111 ? 21.363 43.017 21.216 1.00 40.29 89 THR B CA 1
ATOM 1919 C C . THR B 1 111 ? 21.178 43.851 22.472 1.00 39.50 89 THR B C 1
ATOM 1920 O O . THR B 1 111 ? 22.157 44.227 23.071 1.00 40.71 89 THR B O 1
ATOM 1924 N N . GLU B 1 112 ? 19.944 44.087 22.909 1.00 38.19 90 GLU B N 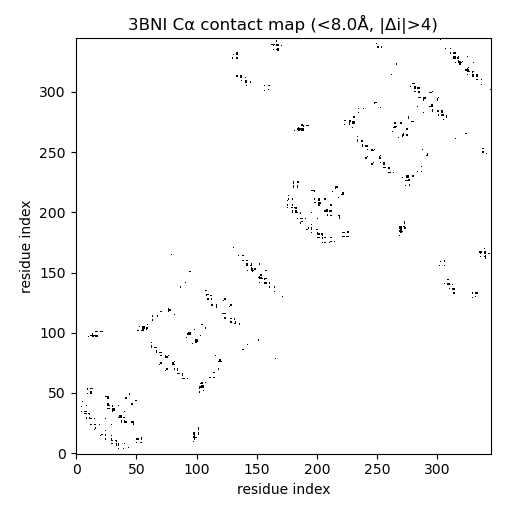1
ATOM 1925 C CA . GLU B 1 112 ? 19.715 44.872 24.135 1.00 36.86 90 GLU B CA 1
ATOM 1926 C C . GLU B 1 112 ? 20.290 44.279 25.442 1.00 35.03 90 GLU B C 1
ATOM 1927 O O . GLU B 1 112 ? 20.894 44.999 26.229 1.00 34.09 90 GLU B O 1
ATOM 1933 N N . ALA B 1 113 ? 20.110 42.977 25.660 1.00 33.18 91 ALA B N 1
ATOM 1934 C CA . ALA B 1 113 ? 20.423 42.357 26.958 1.00 31.83 91 ALA B CA 1
ATOM 1935 C C . ALA B 1 113 ? 21.123 40.992 26.874 1.00 30.73 91 ALA B C 1
ATOM 1936 O O . ALA B 1 113 ? 21.276 40.297 27.898 1.00 31.08 91 ALA B O 1
ATOM 1938 N N . GLY B 1 114 ? 21.544 40.603 25.677 1.00 28.03 92 GLY B N 1
ATOM 1939 C CA . GLY B 1 114 ? 22.259 39.374 25.535 1.00 25.14 92 GLY B CA 1
ATOM 1940 C C . GLY B 1 114 ? 23.683 39.419 26.040 1.00 23.79 92 GLY B C 1
ATOM 1941 O O . GLY B 1 114 ? 24.359 40.418 25.893 1.00 21.02 92 GLY B O 1
ATOM 1942 N N . ASP B 1 115 ? 24.140 38.282 26.596 1.00 22.93 93 ASP B N 1
ATOM 1943 C CA . ASP B 1 115 ? 25.491 38.174 27.183 1.00 20.86 93 ASP B CA 1
ATOM 1944 C C . ASP B 1 115 ? 26.390 37.205 26.427 1.00 20.20 93 ASP B C 1
ATOM 1945 O O . ASP B 1 115 ? 27.494 36.915 26.880 1.00 20.25 93 ASP B O 1
ATOM 1950 N N . GLY B 1 116 ? 25.912 36.694 25.290 1.00 19.01 94 GLY B N 1
ATOM 1951 C CA . GLY B 1 116 ? 26.713 35.840 24.441 1.00 17.94 94 GLY B CA 1
ATOM 1952 C C . GLY B 1 116 ? 26.519 34.374 24.741 1.00 18.49 94 GLY B C 1
ATOM 1953 O O . GLY B 1 116 ? 27.087 33.546 24.036 1.00 18.89 94 GLY B O 1
ATOM 1954 N N . GLY B 1 117 ? 25.728 34.045 25.774 1.00 18.51 95 GLY B N 1
ATOM 1955 C CA . GLY B 1 117 ? 25.590 32.659 26.272 1.00 17.62 95 GLY B CA 1
ATOM 1956 C C . GLY B 1 117 ? 24.415 31.906 25.682 1.00 18.58 95 GLY B C 1
ATOM 1957 O O . GLY B 1 117 ? 23.426 32.510 25.316 1.00 19.49 95 GLY B O 1
ATOM 1958 N N . TRP B 1 118 ? 24.480 30.578 25.609 1.00 19.15 96 TRP B N 1
ATOM 1959 C CA . TRP B 1 118 ? 23.397 29.850 24.971 1.00 20.11 96 TRP B CA 1
ATOM 1960 C C . TRP B 1 118 ? 22.078 29.824 25.788 1.00 20.88 96 TRP B C 1
ATOM 1961 O O . TRP B 1 118 ? 21.010 29.670 25.204 1.00 22.20 96 TRP B O 1
ATOM 1972 N N . ARG B 1 119 ? 22.149 30.041 27.094 1.00 21.31 97 ARG B N 1
ATOM 1973 C CA . ARG B 1 119 ? 20.945 29.994 27.946 1.00 22.43 97 ARG B CA 1
ATOM 1974 C C . ARG B 1 119 ? 19.986 31.176 27.772 1.00 22.66 97 ARG B C 1
ATOM 1975 O O . ARG B 1 119 ? 18.773 31.010 27.740 1.00 22.57 97 ARG B O 1
ATOM 1983 N N . GLY B 1 120 ? 20.535 32.380 27.664 1.00 23.20 98 GLY B N 1
ATOM 1984 C CA . GLY B 1 120 ? 19.723 33.538 27.390 1.00 22.72 98 GLY B CA 1
ATOM 1985 C C . GLY B 1 120 ? 19.204 33.537 25.968 1.00 22.71 98 GLY B C 1
ATOM 1986 O O . GLY B 1 120 ? 18.136 34.049 25.695 1.00 23.60 98 GLY B O 1
ATOM 1987 N N . ALA B 1 121 ? 19.989 33.011 25.039 1.00 23.21 99 ALA B N 1
ATOM 1988 C CA . ALA B 1 121 ? 19.543 32.862 23.632 1.00 22.64 99 ALA B CA 1
ATOM 1989 C C . ALA B 1 121 ? 18.363 31.884 23.550 1.00 22.30 99 ALA B C 1
ATOM 1990 O O . ALA B 1 121 ? 17.388 32.151 22.870 1.00 22.32 99 ALA B O 1
ATOM 1992 N N . LEU B 1 122 ? 18.479 30.745 24.240 1.00 22.48 100 LEU B N 1
ATOM 1993 C CA . LEU B 1 122 ? 17.394 29.761 24.305 1.00 23.03 100 LEU B CA 1
ATOM 1994 C C . LEU B 1 122 ? 16.141 30.364 24.890 1.00 23.10 100 LEU B C 1
ATOM 1995 O O . LEU B 1 122 ? 15.051 30.222 24.318 1.00 23.70 100 LEU B O 1
ATOM 2000 N N . ASP B 1 123 ? 16.297 31.038 26.028 1.00 22.85 101 ASP B N 1
ATOM 2001 C CA . ASP B 1 123 ? 15.189 31.745 26.670 1.00 23.63 101 ASP B CA 1
ATOM 2002 C C . ASP B 1 123 ? 14.496 32.770 25.773 1.00 23.08 101 ASP B C 1
ATOM 2003 O O . ASP B 1 123 ? 13.282 32.788 25.694 1.00 23.25 101 ASP B O 1
ATOM 2008 N N . THR B 1 124 ? 15.277 33.637 25.131 1.00 23.95 102 THR B N 1
ATOM 2009 C CA . THR B 1 124 ? 14.790 34.661 24.206 1.00 23.55 102 THR B CA 1
ATOM 2010 C C . THR B 1 124 ? 14.042 34.042 23.024 1.00 24.25 102 THR B C 1
ATOM 2011 O O . THR B 1 124 ? 12.916 34.413 22.681 1.00 24.12 102 THR B O 1
ATOM 2015 N N . VAL B 1 125 ? 14.736 33.123 22.374 1.00 23.58 103 VAL B N 1
ATOM 2016 C CA . VAL B 1 125 ? 14.220 32.443 21.240 1.00 24.25 103 VAL B CA 1
ATOM 2017 C C . VAL B 1 125 ? 12.899 31.730 21.616 1.00 24.56 103 VAL B C 1
ATOM 2018 O O . VAL B 1 125 ? 11.894 31.863 20.939 1.00 25.38 103 VAL B O 1
ATOM 2022 N N . LEU B 1 126 ? 12.881 31.029 22.733 1.00 25.21 104 LEU B N 1
ATOM 2023 C CA . LEU B 1 126 ? 11.667 30.358 23.159 1.00 25.39 104 LEU B CA 1
ATOM 2024 C C . LEU B 1 126 ? 10.545 31.297 23.681 1.00 25.37 104 LEU B C 1
ATOM 2025 O O . LEU B 1 126 ? 9.375 31.136 23.322 1.00 25.01 104 LEU B O 1
ATOM 2030 N N . ASP B 1 127 ? 10.900 32.255 24.532 1.00 26.34 105 ASP B N 1
ATOM 2031 C CA . ASP B 1 127 ? 9.937 33.254 25.055 1.00 26.90 105 ASP B CA 1
ATOM 2032 C C . ASP B 1 127 ? 9.283 34.159 23.996 1.00 26.55 105 ASP B C 1
ATOM 2033 O O . ASP B 1 127 ? 8.107 34.555 24.149 1.00 26.23 105 ASP B O 1
ATOM 2038 N N . GLU B 1 128 ? 10.047 34.537 22.959 1.00 26.22 106 GLU B N 1
ATOM 2039 C CA . GLU B 1 128 ? 9.509 35.376 21.885 1.00 26.27 106 GLU B CA 1
ATOM 2040 C C . GLU B 1 128 ? 8.541 34.595 21.009 1.00 25.18 106 GLU B C 1
ATOM 2041 O O . GLU B 1 128 ? 7.577 35.137 20.497 1.00 24.78 106 GLU B O 1
ATOM 2047 N N . TYR B 1 129 ? 8.812 33.307 20.854 1.00 24.58 107 TYR B N 1
ATOM 2048 C CA . TYR B 1 129 ? 7.949 32.456 20.088 1.00 24.79 107 TYR B CA 1
ATOM 2049 C C . TYR B 1 129 ? 6.647 32.256 20.831 1.00 23.48 107 TYR B C 1
ATOM 2050 O O . TYR B 1 129 ? 5.570 32.363 20.234 1.00 22.42 107 TYR B O 1
ATOM 2059 N N . LEU B 1 130 ? 6.749 32.030 22.141 1.00 22.95 108 LEU B N 1
ATOM 2060 C CA . LEU B 1 130 ? 5.567 31.878 23.013 1.00 23.10 108 LEU B CA 1
ATOM 2061 C C . LEU B 1 130 ? 4.759 33.146 23.100 1.00 22.91 108 LEU B C 1
ATOM 2062 O O . LEU B 1 130 ? 3.544 33.083 23.130 1.00 23.64 108 LEU B O 1
ATOM 2067 N N . ALA B 1 131 ? 5.419 34.309 23.133 1.00 23.79 109 ALA B N 1
ATOM 2068 C CA . ALA B 1 131 ? 4.668 35.597 23.147 1.00 24.34 109 ALA B CA 1
ATOM 2069 C C . ALA B 1 131 ? 3.855 35.709 21.864 1.00 24.63 109 ALA B C 1
ATOM 2070 O O . ALA B 1 131 ? 2.718 36.139 21.901 1.00 25.13 109 ALA B O 1
ATOM 2072 N N . MET B 1 132 ? 4.451 35.309 20.747 1.00 24.99 110 MET B N 1
ATOM 2073 C CA . MET B 1 132 ? 3.770 35.361 19.449 1.00 25.76 110 MET B CA 1
ATOM 2074 C C . MET B 1 132 ? 2.627 34.370 19.334 1.00 26.02 110 MET B C 1
ATOM 2075 O O . MET B 1 132 ? 1.595 34.710 18.775 1.00 26.08 110 MET B O 1
ATOM 2080 N N . LYS B 1 133 ? 2.830 33.141 19.805 1.00 26.82 111 LYS B N 1
ATOM 2081 C CA . LYS B 1 133 ? 1.744 32.171 19.845 1.00 27.83 111 LYS B CA 1
ATOM 2082 C C . LYS B 1 133 ? 0.536 32.790 20.566 1.00 27.83 111 LYS B C 1
ATOM 2083 O O . LYS B 1 133 ? -0.574 32.630 20.118 1.00 28.67 111 LYS B O 1
ATOM 2089 N N . ARG B 1 134 ? 0.749 33.488 21.678 1.00 27.43 112 ARG B N 1
ATOM 2090 C CA . ARG B 1 134 ? -0.358 34.086 22.431 1.00 28.01 112 ARG B CA 1
ATOM 2091 C C . ARG B 1 134 ? -0.908 35.394 21.847 1.00 28.10 112 ARG B C 1
ATOM 2092 O O . ARG B 1 134 ? -2.109 35.662 21.941 1.00 27.82 112 ARG B O 1
ATOM 2100 N N . THR B 1 135 ? -0.032 36.202 21.266 1.00 28.59 113 THR B N 1
ATOM 2101 C CA . THR B 1 135 ? -0.380 37.562 20.877 1.00 30.66 113 THR B CA 1
ATOM 2102 C C . THR B 1 135 ? -0.475 37.805 19.370 1.00 31.06 113 THR B C 1
ATOM 2103 O O . THR B 1 135 ? -1.281 38.608 18.949 1.00 30.73 113 THR B O 1
ATOM 2107 N N . ALA B 1 136 ? 0.331 37.111 18.571 1.00 31.25 114 ALA B N 1
ATOM 2108 C CA . ALA B 1 136 ? 0.345 37.379 17.138 1.00 32.54 114 ALA B CA 1
ATOM 2109 C C . ALA B 1 136 ? -0.867 36.730 16.402 1.00 33.22 114 ALA B C 1
ATOM 2110 O O . ALA B 1 136 ? -1.169 35.521 16.588 1.00 33.72 114 ALA B O 1
ATOM 2112 N N . PRO B 1 137 ? -1.596 37.548 15.615 1.00 33.78 115 PRO B N 1
ATOM 2113 C CA . PRO B 1 137 ? -2.733 37.040 14.818 1.00 34.29 115 PRO B CA 1
ATOM 2114 C C . PRO B 1 137 ? -2.347 35.895 13.843 1.00 34.88 115 PRO B C 1
ATOM 2115 O O . PRO B 1 137 ? -1.370 36.018 13.074 1.00 34.37 115 PRO B O 1
ATOM 2119 N N . GLY B 1 138 ? -3.104 34.795 13.920 1.00 35.56 116 GLY B N 1
ATOM 2120 C CA . GLY B 1 138 ? -3.001 33.654 13.011 1.00 36.33 116 GLY B CA 1
ATOM 2121 C C . GLY B 1 138 ? -1.892 32.669 13.344 1.00 37.78 116 GLY B C 1
ATOM 2122 O O . GLY B 1 138 ? -1.868 31.566 12.810 1.00 37.13 116 GLY B O 1
ATOM 2123 N N . PHE B 1 139 ? -0.992 33.087 14.243 1.00 38.93 117 PHE B N 1
ATOM 2124 C CA . PHE B 1 139 ? 0.275 32.429 14.548 1.00 40.08 117 PHE B CA 1
ATOM 2125 C C . PHE B 1 139 ? 0.105 31.014 15.114 1.00 40.57 117 PHE B C 1
ATOM 2126 O O . PHE B 1 139 ? 0.978 30.168 14.944 1.00 41.59 117 PHE B O 1
ATOM 2134 N N . SER B 1 140 ? -1.015 30.770 15.786 1.00 40.41 118 SER B N 1
ATOM 2135 C CA . SER B 1 140 ? -1.407 29.433 16.253 1.00 40.97 118 SER B CA 1
ATOM 2136 C C . SER B 1 140 ? -1.728 28.417 15.119 1.00 40.90 118 SER B C 1
ATOM 2137 O O . SER B 1 140 ? -1.492 27.212 15.255 1.00 40.60 118 SER B O 1
ATOM 2140 N N . LEU B 1 141 ? -2.269 28.940 14.016 1.00 41.24 119 LEU B N 1
ATOM 2141 C CA . LEU B 1 141 ? -2.749 28.173 12.854 1.00 40.93 119 LEU B CA 1
ATOM 2142 C C . LEU B 1 141 ? -1.752 28.262 11.657 1.00 40.55 119 LEU B C 1
ATOM 2143 O O . LEU B 1 141 ? -1.585 27.307 10.911 1.00 40.69 119 LEU B O 1
ATOM 2148 N N . ILE B 1 142 ? -1.091 29.397 11.470 1.00 40.19 120 ILE B N 1
ATOM 2149 C CA . ILE B 1 142 ? 0.150 29.395 10.687 1.00 40.27 120 ILE B CA 1
ATOM 2150 C C . ILE B 1 142 ? 1.220 30.203 11.398 1.00 40.37 120 ILE B C 1
ATOM 2151 O O . ILE B 1 142 ? 1.034 31.396 11.694 1.00 40.79 120 ILE B O 1
ATOM 2156 N N . ASP B 1 143 ? 2.325 29.550 11.729 1.00 39.57 121 ASP B N 1
ATOM 2157 C CA . ASP B 1 143 ? 3.388 30.275 12.405 1.00 38.66 121 ASP B CA 1
ATOM 2158 C C . ASP B 1 143 ? 4.502 30.581 11.417 1.00 36.97 121 ASP B C 1
ATOM 2159 O O . ASP B 1 143 ? 4.485 31.640 10.819 1.00 35.21 121 ASP B O 1
ATOM 2164 N N . PHE B 1 144 ? 5.434 29.647 11.230 1.00 37.01 122 PHE B N 1
ATOM 2165 C CA . PHE B 1 144 ? 6.601 29.874 10.361 1.00 37.38 122 PHE B CA 1
ATOM 2166 C C . PHE B 1 144 ? 6.633 29.206 8.985 1.00 38.17 122 PHE B C 1
ATOM 2167 O O . PHE B 1 144 ? 7.599 29.412 8.237 1.00 38.98 122 PHE B O 1
ATOM 2175 N N . GLY B 1 145 ? 5.585 28.462 8.625 1.00 38.17 123 GLY B N 1
ATOM 2176 C CA . GLY B 1 145 ? 5.374 28.038 7.223 1.00 38.16 123 GLY B CA 1
ATOM 2177 C C . GLY B 1 145 ? 6.075 26.746 6.860 1.00 38.78 123 GLY B C 1
ATOM 2178 O O . GLY B 1 145 ? 6.491 25.994 7.746 1.00 38.89 123 GLY B O 1
ATOM 2179 N N . HIS B 1 159 ? 13.462 23.306 8.935 1.00 36.63 137 HIS B N 1
ATOM 2180 C CA . HIS B 1 159 ? 14.517 23.798 8.047 1.00 37.17 137 HIS B CA 1
ATOM 2181 C C . HIS B 1 159 ? 14.540 25.332 7.901 1.00 37.10 137 HIS B C 1
ATOM 2182 O O . HIS B 1 159 ? 15.556 25.942 8.224 1.00 36.94 137 HIS B O 1
ATOM 2189 N N . ARG B 1 160 ? 13.463 25.946 7.406 1.00 36.31 138 ARG B N 1
ATOM 2190 C CA . ARG B 1 160 ? 13.447 27.410 7.235 1.00 36.73 138 ARG B CA 1
ATOM 2191 C C . ARG B 1 160 ? 13.698 28.171 8.541 1.00 36.12 138 ARG B C 1
ATOM 2192 O O . ARG B 1 160 ? 14.497 29.119 8.563 1.00 34.96 138 ARG B O 1
ATOM 2200 N N . VAL B 1 161 ? 13.006 27.750 9.611 1.00 35.67 139 VAL B N 1
ATOM 2201 C CA . VAL B 1 161 ? 13.209 28.287 10.972 1.00 35.17 139 VAL B CA 1
ATOM 2202 C C . VAL B 1 161 ? 14.599 27.939 11.500 1.00 33.81 139 VAL B C 1
ATOM 2203 O O . VAL B 1 161 ? 15.299 28.799 12.018 1.00 34.38 139 VAL B O 1
ATOM 2207 N N . ALA B 1 162 ? 14.986 26.678 11.362 1.00 32.25 140 ALA B N 1
ATOM 2208 C CA . ALA B 1 162 ? 16.261 26.186 11.853 1.00 31.33 140 ALA B CA 1
ATOM 2209 C C . ALA B 1 162 ? 17.456 26.863 11.169 1.00 31.23 140 ALA B C 1
ATOM 2210 O O . ALA B 1 162 ? 18.416 27.235 11.828 1.00 30.52 140 ALA B O 1
ATOM 2212 N N . GLU B 1 163 ? 17.371 27.009 9.847 1.00 31.62 141 GLU B N 1
ATOM 2213 C CA . GLU B 1 163 ? 18.369 27.696 9.022 1.00 32.21 141 GLU B CA 1
ATOM 2214 C C . GLU B 1 163 ? 18.509 29.137 9.404 1.00 31.52 141 GLU B C 1
ATOM 2215 O O . GLU B 1 163 ? 19.622 29.654 9.401 1.00 31.68 141 GLU B O 1
ATOM 2221 N N . ARG B 1 164 ? 17.377 29.772 9.736 1.00 31.48 142 ARG B N 1
ATOM 2222 C CA . ARG B 1 164 ? 17.319 31.187 10.086 1.00 31.50 142 ARG B CA 1
ATOM 2223 C C . ARG B 1 164 ? 17.937 31.391 11.451 1.00 31.54 142 ARG B C 1
ATOM 2224 O O . ARG B 1 164 ? 18.782 32.243 11.650 1.00 32.41 142 ARG B O 1
ATOM 2232 N N . LEU B 1 165 ? 17.513 30.591 12.402 1.00 32.06 143 LEU B N 1
ATOM 2233 C CA . LEU B 1 165 ? 18.127 30.598 13.722 1.00 32.14 143 LEU B CA 1
ATOM 2234 C C . LEU B 1 165 ? 19.627 30.295 13.646 1.00 31.96 143 LEU B C 1
ATOM 2235 O O . LEU B 1 165 ? 20.392 30.927 14.350 1.00 31.68 143 LEU B O 1
ATOM 2240 N N . THR B 1 166 ? 20.055 29.389 12.764 1.00 31.95 144 THR B N 1
ATOM 2241 C CA . THR B 1 166 ? 21.488 29.106 12.669 1.00 32.80 144 THR B CA 1
ATOM 2242 C C . THR B 1 166 ? 22.252 30.370 12.272 1.00 33.51 144 THR B C 1
ATOM 2243 O O . THR B 1 166 ? 23.297 30.677 12.853 1.00 33.95 144 THR B O 1
ATOM 2247 N N . GLU B 1 167 ? 21.735 31.074 11.266 1.00 34.18 145 GLU B N 1
ATOM 2248 C CA . GLU B 1 167 ? 22.306 32.329 10.805 1.00 34.89 145 GLU B CA 1
ATOM 2249 C C . GLU B 1 167 ? 22.277 33.396 11.877 1.00 34.55 145 GLU B C 1
ATOM 2250 O O . GLU B 1 167 ? 23.262 34.093 12.093 1.00 34.91 145 GLU B O 1
ATOM 2256 N N . LEU B 1 168 ? 21.143 33.528 12.544 1.00 34.41 146 LEU B N 1
ATOM 2257 C CA . LEU B 1 168 ? 20.962 34.537 13.570 1.00 34.94 146 LEU B CA 1
ATOM 2258 C C . LEU B 1 168 ? 21.828 34.267 14.808 1.00 35.02 146 LEU B C 1
ATOM 2259 O O . LEU B 1 168 ? 22.385 35.189 15.414 1.00 35.69 146 LEU B O 1
ATOM 2264 N N . LEU B 1 169 ? 21.965 33.002 15.172 1.00 34.25 147 LEU B N 1
ATOM 2265 C CA . LEU B 1 169 ? 22.587 32.692 16.438 1.00 34.06 147 LEU B CA 1
ATOM 2266 C C . LEU B 1 169 ? 24.032 32.207 16.393 1.00 34.17 147 LEU B C 1
ATOM 2267 O O . LEU B 1 169 ? 24.709 32.284 17.408 1.00 34.21 147 LEU B O 1
ATOM 2272 N N . SER B 1 170 ? 24.511 31.722 15.245 1.00 33.79 148 SER B N 1
ATOM 2273 C CA . SER B 1 170 ? 25.806 31.069 15.224 1.00 33.70 148 SER B CA 1
ATOM 2274 C C . SER B 1 170 ? 26.951 32.065 15.488 1.00 33.55 148 SER B C 1
ATOM 2275 O O . SER B 1 170 ? 27.863 31.769 16.266 1.00 34.05 148 SER B O 1
ATOM 2278 N N . GLY B 1 171 ? 26.881 33.246 14.890 1.00 32.81 149 GLY B N 1
ATOM 2279 C CA . GLY B 1 171 ? 27.897 34.268 15.128 1.00 32.00 149 GLY B CA 1
ATOM 2280 C C . GLY B 1 171 ? 27.786 34.767 16.564 1.00 32.23 149 GLY B C 1
ATOM 2281 O O . GLY B 1 171 ? 28.786 34.965 17.243 1.00 31.60 149 GLY B O 1
ATOM 2282 N N . TYR B 1 172 ? 26.551 34.953 17.029 1.00 32.55 150 TYR B N 1
ATOM 2283 C CA . TYR B 1 172 ? 26.270 35.478 18.362 1.00 32.17 150 TYR B CA 1
ATOM 2284 C C . TYR B 1 172 ? 26.893 34.615 19.436 1.00 32.65 150 TYR B C 1
ATOM 2285 O O . TYR B 1 172 ? 27.431 35.133 20.396 1.00 32.15 150 TYR B O 1
ATOM 2294 N N . LEU B 1 173 ? 26.769 33.297 19.268 1.00 33.64 151 LEU B N 1
ATOM 2295 C CA . LEU B 1 173 ? 27.289 32.303 20.198 1.00 34.42 151 LEU B CA 1
ATOM 2296 C C . LEU B 1 173 ? 28.744 31.885 19.992 1.00 36.06 151 LEU B C 1
ATOM 2297 O O . LEU B 1 173 ? 29.260 31.139 20.815 1.00 36.63 151 LEU B O 1
ATOM 2302 N N . GLY B 1 174 ? 29.392 32.330 18.902 1.00 36.72 152 GLY B N 1
ATOM 2303 C CA . GLY B 1 174 ? 30.766 31.906 18.584 1.00 37.48 152 GLY B CA 1
ATOM 2304 C C . GLY B 1 174 ? 30.835 30.435 18.202 1.00 38.39 152 GLY B C 1
ATOM 2305 O O . GLY B 1 174 ? 31.761 29.683 18.602 1.00 38.85 152 GLY B O 1
ATOM 2306 N N . ARG B 1 175 ? 29.852 29.998 17.432 1.00 37.95 153 ARG B N 1
ATOM 2307 C CA . ARG B 1 175 ? 29.795 28.606 17.067 1.00 38.92 153 ARG B CA 1
ATOM 2308 C C . ARG B 1 175 ? 29.814 28.583 15.574 1.00 38.98 153 ARG B C 1
ATOM 2309 O O . ARG B 1 175 ? 29.192 29.440 14.948 1.00 39.77 153 ARG B O 1
ATOM 2317 N N . ARG B 1 176 ? 30.535 27.642 14.985 1.00 38.38 154 ARG B N 1
ATOM 2318 C CA . ARG B 1 176 ? 30.587 27.641 13.551 1.00 39.24 154 ARG B CA 1
ATOM 2319 C C . ARG B 1 176 ? 29.298 27.113 12.949 1.00 38.92 154 ARG B C 1
ATOM 2320 O O . ARG B 1 176 ? 28.744 26.133 13.450 1.00 38.34 154 ARG B O 1
ATOM 2328 N N . PRO B 1 177 ? 28.798 27.783 11.885 1.00 38.96 155 PRO B N 1
ATOM 2329 C CA . PRO B 1 177 ? 27.538 27.316 11.275 1.00 39.16 155 PRO B CA 1
ATOM 2330 C C . PRO B 1 177 ? 27.785 26.085 10.395 1.00 38.90 155 PRO B C 1
ATOM 2331 O O . PRO B 1 177 ? 27.595 26.156 9.183 1.00 38.84 155 PRO B O 1
ATOM 2335 N N . ASP B 1 178 ? 28.231 24.985 11.002 1.00 38.47 156 ASP B N 1
ATOM 2336 C CA . ASP B 1 178 ? 28.466 23.757 10.241 1.00 39.03 156 ASP B CA 1
ATOM 2337 C C . ASP B 1 178 ? 27.229 22.865 10.251 1.00 38.95 156 ASP B C 1
ATOM 2338 O O . ASP B 1 178 ? 26.160 23.269 10.750 1.00 38.98 156 ASP B O 1
ATOM 2343 N N . ASP B 1 179 ? 27.376 21.673 9.679 1.00 38.62 157 ASP B N 1
ATOM 2344 C CA . ASP B 1 179 ? 26.277 20.715 9.556 1.00 38.50 157 ASP B CA 1
ATOM 2345 C C . ASP B 1 179 ? 25.780 20.199 10.885 1.00 37.83 157 ASP B C 1
ATOM 2346 O O . ASP B 1 179 ? 24.597 19.935 11.017 1.00 37.91 157 ASP B O 1
ATOM 2351 N N . ASP B 1 180 ? 26.692 20.049 11.844 1.00 37.55 158 ASP B N 1
ATOM 2352 C CA . ASP B 1 180 ? 26.377 19.592 13.199 1.00 37.99 158 ASP B CA 1
ATOM 2353 C C . ASP B 1 180 ? 25.493 20.585 13.938 1.00 36.60 158 ASP B C 1
ATOM 2354 O O . ASP B 1 180 ? 24.482 20.189 14.502 1.00 36.23 158 ASP B O 1
ATOM 2359 N N . LEU B 1 181 ? 25.899 21.852 13.925 1.00 35.60 159 LEU B N 1
ATOM 2360 C CA . LEU B 1 181 ? 25.115 22.939 14.478 1.00 35.84 159 LEU B CA 1
ATOM 2361 C C . LEU B 1 181 ? 23.749 23.063 13.787 1.00 34.67 159 LEU B C 1
ATOM 2362 O O . LEU B 1 181 ? 22.737 23.198 14.466 1.00 34.98 159 LEU B O 1
ATOM 2367 N N . ARG B 1 182 ? 23.720 23.001 12.457 1.00 33.14 160 ARG B N 1
ATOM 2368 C CA . ARG B 1 182 ? 22.445 22.962 11.736 1.00 32.69 160 ARG B CA 1
ATOM 2369 C C . ARG B 1 182 ? 21.528 21.832 12.225 1.00 31.44 160 ARG B C 1
ATOM 2370 O O . ARG B 1 182 ? 20.371 22.062 12.508 1.00 31.41 160 ARG B O 1
ATOM 2378 N N . ARG B 1 183 ? 22.064 20.622 12.349 1.00 30.24 161 ARG B N 1
ATOM 2379 C CA . ARG B 1 183 ? 21.299 19.491 12.833 1.00 29.86 161 ARG B CA 1
ATOM 2380 C C . ARG B 1 183 ? 20.835 19.676 14.277 1.00 28.98 161 ARG B C 1
ATOM 2381 O O . ARG B 1 183 ? 19.693 19.379 14.591 1.00 29.58 161 ARG B O 1
ATOM 2389 N N . VAL B 1 184 ? 21.703 20.181 15.149 1.00 27.89 162 VAL B N 1
ATOM 2390 C CA . VAL B 1 184 ? 21.302 20.431 16.532 1.00 26.94 162 VAL B CA 1
ATOM 2391 C C . VAL B 1 184 ? 20.098 21.390 16.539 1.00 26.85 162 VAL B C 1
ATOM 2392 O O . VAL B 1 184 ? 19.103 21.120 17.179 1.00 26.08 162 VAL B O 1
ATOM 2396 N N . PHE B 1 185 ? 20.191 22.488 15.801 1.00 26.65 163 PHE B N 1
ATOM 2397 C CA . PHE B 1 185 ? 19.106 23.490 15.743 1.00 27.69 163 PHE B CA 1
ATOM 2398 C C . PHE B 1 185 ? 17.826 22.969 15.165 1.00 26.39 163 PHE B C 1
ATOM 2399 O O . PHE B 1 185 ? 16.751 23.384 15.577 1.00 26.51 163 PHE B O 1
ATOM 2407 N N . LEU B 1 186 ? 17.950 22.093 14.166 1.00 25.41 164 LEU B N 1
ATOM 2408 C CA . LEU B 1 186 ? 16.797 21.488 13.496 1.00 23.59 164 LEU B CA 1
ATOM 2409 C C . LEU B 1 186 ? 16.059 20.608 14.500 1.00 22.33 164 LEU B C 1
ATOM 2410 O O . LEU B 1 186 ? 14.828 20.602 14.556 1.00 22.19 164 LEU B O 1
ATOM 2415 N N . VAL B 1 187 ? 16.818 19.856 15.297 1.00 21.56 165 VAL B N 1
ATOM 2416 C CA . VAL B 1 187 ? 16.234 18.940 16.298 1.00 19.77 165 VAL B CA 1
ATOM 2417 C C . VAL B 1 187 ? 15.558 19.738 17.401 1.00 19.63 165 VAL B C 1
ATOM 2418 O O . VAL B 1 187 ? 14.468 19.380 17.908 1.00 19.68 165 VAL B O 1
ATOM 2422 N N . ALA B 1 188 ? 16.197 20.847 17.749 1.00 19.16 166 ALA B N 1
ATOM 2423 C CA . ALA B 1 188 ? 15.729 21.707 18.836 1.00 18.86 166 ALA B CA 1
ATOM 2424 C C . ALA B 1 188 ? 14.417 22.428 18.487 1.00 19.53 166 ALA B C 1
ATOM 2425 O O . ALA B 1 188 ? 13.514 22.591 19.345 1.00 19.37 166 ALA B O 1
ATOM 2427 N N . VAL B 1 189 ? 14.346 22.883 17.234 1.00 20.98 167 VAL B N 1
ATOM 2428 C CA . VAL B 1 189 ? 13.171 23.572 16.689 1.00 21.29 167 VAL B CA 1
ATOM 2429 C C . VAL B 1 189 ? 11.992 22.595 16.605 1.00 21.41 167 VAL B C 1
ATOM 2430 O O . VAL B 1 189 ? 10.868 22.904 17.045 1.00 20.97 167 VAL B O 1
ATOM 2434 N N . GLU B 1 190 ? 12.255 21.415 16.074 1.00 21.73 168 GLU B N 1
ATOM 2435 C CA . GLU B 1 190 ? 11.196 20.425 15.885 1.00 23.16 168 GLU B CA 1
ATOM 2436 C C . GLU B 1 190 ? 10.637 19.991 17.225 1.00 22.96 168 GLU B C 1
ATOM 2437 O O . GLU B 1 190 ? 9.446 19.924 17.408 1.00 23.12 168 GLU B O 1
ATOM 2443 N N . THR B 1 191 ? 11.531 19.713 18.167 1.00 23.90 169 THR B N 1
ATOM 2444 C CA . THR B 1 191 ? 11.166 19.427 19.523 1.00 24.33 169 THR B CA 1
ATOM 2445 C C . THR B 1 191 ? 10.330 20.560 20.137 1.00 24.79 169 THR B C 1
ATOM 2446 O O . THR B 1 191 ? 9.240 20.322 20.701 1.00 24.97 169 THR B O 1
ATOM 2450 N N . ALA B 1 192 ? 10.834 21.780 20.040 1.00 24.45 170 ALA B N 1
ATOM 2451 C CA . ALA B 1 192 ? 10.174 22.886 20.682 1.00 24.63 170 ALA B CA 1
ATOM 2452 C C . ALA B 1 192 ? 8.786 23.082 20.067 1.00 24.30 170 ALA B C 1
ATOM 2453 O O . ALA B 1 192 ? 7.801 23.321 20.761 1.00 23.81 170 ALA B O 1
ATOM 2455 N N . ASP B 1 193 ? 8.699 22.926 18.756 1.00 24.26 171 ASP B N 1
ATOM 2456 C CA . ASP B 1 193 ? 7.435 23.098 18.084 1.00 23.86 171 ASP B CA 1
ATOM 2457 C C . ASP B 1 193 ? 6.390 22.105 18.613 1.00 23.98 171 ASP B C 1
ATOM 2458 O O . ASP B 1 193 ? 5.301 22.512 18.996 1.00 23.40 171 ASP B O 1
ATOM 2463 N N . THR B 1 194 ? 6.710 20.806 18.605 1.00 23.40 172 THR B N 1
ATOM 2464 C CA . THR B 1 194 ? 5.821 19.795 19.152 1.00 23.60 172 THR B CA 1
ATOM 2465 C C . THR B 1 194 ? 5.468 20.053 20.602 1.00 23.67 172 THR B C 1
ATOM 2466 O O . THR B 1 194 ? 4.301 19.897 21.003 1.00 24.23 172 THR B O 1
ATOM 2470 N N . LEU B 1 195 ? 6.457 20.445 21.406 1.00 23.01 173 LEU B 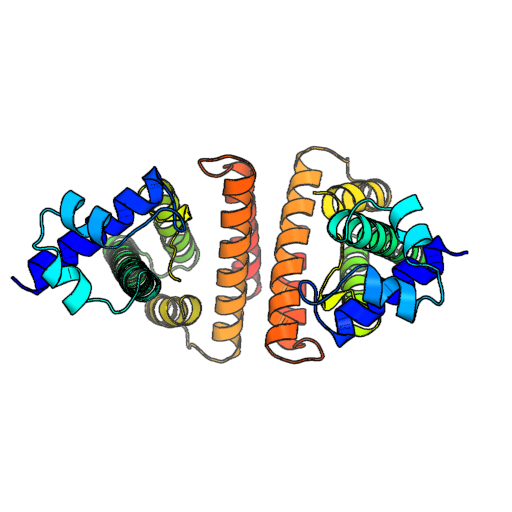N 1
ATOM 2471 C CA . LEU B 1 195 ? 6.195 20.625 22.839 1.00 22.45 173 LEU B CA 1
ATOM 2472 C C . LEU B 1 195 ? 5.332 21.840 23.148 1.00 22.78 173 LEU B C 1
ATOM 2473 O O . LEU B 1 195 ? 4.554 21.855 24.113 1.00 21.79 173 LEU B O 1
ATOM 2478 N N . VAL B 1 196 ? 5.478 22.869 22.334 1.00 24.31 174 VAL B N 1
ATOM 2479 C CA . VAL B 1 196 ? 4.637 24.055 22.468 1.00 26.38 174 VAL B CA 1
ATOM 2480 C C . VAL B 1 196 ? 3.214 23.737 21.942 1.00 27.49 174 VAL B C 1
ATOM 2481 O O . VAL B 1 196 ? 2.227 24.064 22.588 1.00 28.34 174 VAL B O 1
ATOM 2485 N N . GLN B 1 197 ? 3.101 23.044 20.814 1.00 28.11 175 GLN B N 1
ATOM 2486 C CA . GLN B 1 197 ? 1.782 22.586 20.387 1.00 29.70 175 GLN B CA 1
ATOM 2487 C C . GLN B 1 197 ? 1.105 21.799 21.515 1.00 29.23 175 GLN B C 1
ATOM 2488 O O . GLN B 1 197 ? -0.051 22.100 21.881 1.00 30.66 175 GLN B O 1
ATOM 2494 N N . LEU B 1 198 ? 1.804 20.789 22.046 1.00 27.82 176 LEU B N 1
ATOM 2495 C CA . LEU B 1 198 ? 1.327 20.034 23.216 1.00 27.60 176 LEU B CA 1
ATOM 2496 C C . LEU B 1 198 ? 0.839 20.963 24.386 1.00 27.77 176 LEU B C 1
ATOM 2497 O O . LEU B 1 198 ? -0.293 20.798 24.871 1.00 27.46 176 LEU B O 1
ATOM 2502 N N . ALA B 1 199 ? 1.676 21.925 24.800 1.00 26.45 177 ALA B N 1
ATOM 2503 C CA . ALA B 1 199 ? 1.344 22.864 25.875 1.00 27.16 177 ALA B CA 1
ATOM 2504 C C . ALA B 1 199 ? 0.032 23.661 25.645 1.00 28.35 177 ALA B C 1
ATOM 2505 O O . ALA B 1 199 ? -0.721 23.890 26.587 1.00 28.18 177 ALA B O 1
ATOM 2507 N N . PHE B 1 200 ? -0.218 24.091 24.407 1.00 29.44 178 PHE B N 1
ATOM 2508 C CA . PHE B 1 200 ? -1.455 24.799 24.071 1.00 30.89 178 PHE B CA 1
ATOM 2509 C C . PHE B 1 200 ? -2.640 23.881 23.811 1.00 32.53 178 PHE B C 1
ATOM 2510 O O . PHE B 1 200 ? -3.766 24.333 23.725 1.00 32.70 178 PHE B O 1
ATOM 2518 N N . ARG B 1 201 ? -2.377 22.590 23.680 1.00 34.46 179 ARG B N 1
ATOM 2519 C CA . ARG B 1 201 ? -3.446 21.633 23.633 1.00 35.81 179 ARG B CA 1
ATOM 2520 C C . ARG B 1 201 ? -3.955 21.349 25.032 1.00 36.67 179 ARG B C 1
ATOM 2521 O O . ARG B 1 201 ? -5.165 21.107 25.209 1.00 37.13 179 ARG B O 1
ATOM 2529 N N . VAL B 1 202 ? -3.059 21.357 26.024 1.00 36.90 180 VAL B N 1
ATOM 2530 C CA . VAL B 1 202 ? -3.509 21.068 27.380 1.00 37.58 180 VAL B CA 1
ATOM 2531 C C . VAL B 1 202 ? -4.147 22.241 28.138 1.00 37.71 180 VAL B C 1
ATOM 2532 O O . VAL B 1 202 ? -5.071 22.050 28.918 1.00 38.75 180 VAL B O 1
ATOM 2536 N N . ALA B 1 203 ? -3.711 23.465 27.838 1.00 37.35 181 ALA B N 1
ATOM 2537 C CA . ALA B 1 203 ? -4.367 24.686 28.320 1.00 36.66 181 ALA B CA 1
ATOM 2538 C C . ALA B 1 203 ? -4.279 25.789 27.247 1.00 36.25 181 ALA B C 1
ATOM 2539 O O . ALA B 1 203 ? -3.272 25.916 26.585 1.00 35.10 181 ALA B O 1
ATOM 2541 N N . PRO B 1 204 ? -5.347 26.594 27.081 1.00 36.59 182 PRO B N 1
ATOM 2542 C CA . PRO B 1 204 ? -5.356 27.576 25.973 1.00 36.66 182 PRO B CA 1
ATOM 2543 C C . PRO B 1 204 ? -4.352 28.731 26.109 1.00 36.79 182 PRO B C 1
ATOM 2544 O O . PRO B 1 204 ? -4.074 29.443 25.123 1.00 37.59 182 PRO B O 1
ATOM 2548 N N . ASP B 1 205 ? -3.796 28.921 27.298 1.00 36.13 183 ASP B N 1
ATOM 2549 C CA . ASP B 1 205 ? -2.729 29.902 27.455 1.00 35.82 183 ASP B CA 1
ATOM 2550 C C . ASP B 1 205 ? -1.340 29.258 27.358 1.00 35.22 183 ASP B C 1
ATOM 2551 O O . ASP B 1 205 ? -0.344 29.936 27.557 1.00 34.82 183 ASP B O 1
ATOM 2556 N N . GLY B 1 206 ? -1.281 27.954 27.073 1.00 34.86 184 GLY B N 1
ATOM 2557 C CA . GLY B 1 206 ? -0.014 27.227 27.048 1.00 34.33 184 GLY B CA 1
ATOM 2558 C C . GLY B 1 206 ? 0.324 26.698 28.425 1.00 34.32 184 GLY B C 1
ATOM 2559 O O . GLY B 1 206 ? 0.723 27.466 29.296 1.00 34.00 184 GLY B O 1
ATOM 2560 N N . ASP B 1 207 ? 0.175 25.387 28.621 1.00 34.15 185 ASP B N 1
ATOM 2561 C CA . ASP B 1 207 ? 0.422 24.763 29.929 1.00 34.06 185 ASP B CA 1
ATOM 2562 C C . ASP B 1 207 ? 1.845 25.014 30.444 1.00 33.72 185 ASP B C 1
ATOM 2563 O O . ASP B 1 207 ? 2.831 24.607 29.817 1.00 32.36 185 ASP B O 1
ATOM 2568 N N . GLU B 1 208 ? 1.939 25.658 31.609 1.00 33.19 186 GLU B N 1
ATOM 2569 C CA . GLU B 1 208 ? 3.233 26.126 32.127 1.00 33.39 186 GLU B CA 1
ATOM 2570 C C . GLU B 1 208 ? 4.160 24.984 32.551 1.00 30.70 186 GLU B C 1
ATOM 2571 O O . GLU B 1 208 ? 5.366 25.067 32.377 1.00 30.09 186 GLU B O 1
ATOM 2577 N N . LYS B 1 209 ? 3.593 23.911 33.077 1.00 28.59 187 LYS B N 1
ATOM 2578 C CA . LYS B 1 209 ? 4.406 22.743 33.422 1.00 27.43 187 LYS B CA 1
ATOM 2579 C C . LYS B 1 209 ? 4.984 22.021 32.194 1.00 26.54 187 LYS B C 1
ATOM 2580 O O . LYS B 1 209 ? 6.125 21.563 32.240 1.00 27.12 187 LYS B O 1
ATOM 2586 N N . ILE B 1 210 ? 4.223 21.954 31.108 1.00 25.31 188 ILE B N 1
ATOM 2587 C CA . ILE B 1 210 ? 4.743 21.481 29.820 1.00 25.38 188 ILE B CA 1
ATOM 2588 C C . ILE B 1 210 ? 5.819 22.417 29.274 1.00 24.52 188 ILE B C 1
ATOM 2589 O O . ILE B 1 210 ? 6.858 21.933 28.821 1.00 23.97 188 ILE B O 1
ATOM 2594 N N . ILE B 1 211 ? 5.567 23.735 29.317 1.00 24.60 189 ILE B N 1
ATOM 2595 C CA . ILE B 1 211 ? 6.509 24.749 28.846 1.00 24.27 189 ILE B CA 1
ATOM 2596 C C . ILE B 1 211 ? 7.846 24.580 29.581 1.00 24.97 189 ILE B C 1
ATOM 2597 O O . ILE B 1 211 ? 8.906 24.532 28.927 1.00 24.23 189 ILE B O 1
ATOM 2602 N N . GLU B 1 212 ? 7.784 24.420 30.911 1.00 24.92 190 GLU B N 1
ATOM 2603 C CA . GLU B 1 212 ? 8.975 24.238 31.778 1.00 26.91 190 GLU B CA 1
ATOM 2604 C C . GLU B 1 212 ? 9.770 22.957 31.529 1.00 26.05 190 GLU B C 1
ATOM 2605 O O . GLU B 1 212 ? 11.009 22.996 31.553 1.00 26.05 190 GLU B O 1
ATOM 2611 N N . GLU B 1 213 ? 9.073 21.823 31.356 1.00 25.67 191 GLU B N 1
ATOM 2612 C CA . GLU B 1 213 ? 9.687 20.559 30.858 1.00 24.86 191 GLU B CA 1
ATOM 2613 C C . GLU B 1 213 ? 10.415 20.715 29.526 1.00 23.96 191 GLU B C 1
ATOM 2614 O O . GLU B 1 213 ? 11.503 20.167 29.331 1.00 24.66 191 GLU B O 1
ATOM 2620 N N . ALA B 1 214 ? 9.814 21.465 28.609 1.00 22.03 192 ALA B N 1
ATOM 2621 C CA . ALA B 1 214 ? 10.413 21.701 27.325 1.00 20.77 192 ALA B CA 1
ATOM 2622 C C . ALA B 1 214 ? 11.678 22.497 27.506 1.00 20.58 192 ALA B C 1
ATOM 2623 O O . ALA B 1 214 ? 12.681 22.198 26.878 1.00 20.89 192 ALA B O 1
ATOM 2625 N N . ARG B 1 215 ? 11.610 23.527 28.341 1.00 21.56 193 ARG B N 1
ATOM 2626 C CA . ARG B 1 215 ? 12.776 24.353 28.690 1.00 22.28 193 ARG B CA 1
ATOM 2627 C C . ARG B 1 215 ? 13.902 23.525 29.374 1.00 22.39 193 ARG B C 1
ATOM 2628 O O . ARG B 1 215 ? 15.082 23.592 28.966 1.00 22.12 193 ARG B O 1
ATOM 2636 N N . GLU B 1 216 ? 13.541 22.712 30.366 1.00 22.01 194 GLU B N 1
ATOM 2637 C CA . GLU B 1 216 ? 14.502 21.745 30.925 1.00 23.02 194 GLU B CA 1
ATOM 2638 C C . GLU B 1 216 ? 15.064 20.792 29.872 1.00 22.51 194 GLU B C 1
ATOM 2639 O O . GLU B 1 216 ? 16.242 20.528 29.862 1.00 22.60 194 GLU B O 1
ATOM 2645 N N . LEU B 1 217 ? 14.194 20.229 29.043 1.00 21.59 195 LEU B N 1
ATOM 2646 C CA . LEU B 1 217 ? 14.622 19.312 28.048 1.00 20.86 195 LEU B CA 1
ATOM 2647 C C . LEU B 1 217 ? 15.617 19.995 27.078 1.00 20.71 195 LEU B C 1
ATOM 2648 O O . LEU B 1 217 ? 16.641 19.416 26.761 1.00 20.25 195 LEU B O 1
ATOM 2653 N N . LEU B 1 218 ? 15.334 21.233 26.652 1.00 21.22 196 LEU B N 1
ATOM 2654 C CA . LEU B 1 218 ? 16.202 21.900 25.671 1.00 21.78 196 LEU B CA 1
ATOM 2655 C C . LEU B 1 218 ? 17.540 22.315 26.301 1.00 21.80 196 LEU B C 1
ATOM 2656 O O . LEU B 1 218 ? 18.594 22.183 25.682 1.00 21.67 196 LEU B O 1
ATOM 2661 N N . ARG B 1 219 ? 17.486 22.779 27.546 1.00 21.77 197 ARG B N 1
ATOM 2662 C CA . ARG B 1 219 ? 18.711 23.068 28.301 1.00 22.44 197 ARG B CA 1
ATOM 2663 C C . ARG B 1 219 ? 19.548 21.796 28.475 1.00 22.59 197 ARG B C 1
ATOM 2664 O O . ARG B 1 219 ? 20.770 21.825 28.320 1.00 24.11 197 ARG B O 1
ATOM 2672 N N . ALA B 1 220 ? 18.904 20.685 28.804 1.00 21.36 198 ALA B N 1
ATOM 2673 C CA . ALA B 1 220 ? 19.624 19.398 28.930 1.00 21.27 198 ALA B CA 1
ATOM 2674 C C . ALA B 1 220 ? 20.324 18.984 27.626 1.00 21.11 198 ALA B C 1
ATOM 2675 O O . ALA B 1 220 ? 21.511 18.607 27.614 1.00 20.34 198 ALA B O 1
ATOM 2677 N N . TYR B 1 221 ? 19.590 19.065 26.529 1.00 21.57 199 TYR B N 1
ATOM 2678 C CA . TYR B 1 221 ? 20.151 18.790 25.216 1.00 21.64 199 TYR B CA 1
ATOM 2679 C C . TYR B 1 221 ? 21.283 19.725 24.814 1.00 22.76 199 TYR B C 1
ATOM 2680 O O . TYR B 1 221 ? 22.393 19.278 24.532 1.00 23.36 199 TYR B O 1
ATOM 2689 N N . LEU B 1 222 ? 20.999 21.020 24.767 1.00 23.81 200 LEU B N 1
ATOM 2690 C CA . LEU B 1 222 ? 22.005 22.012 24.355 1.00 24.73 200 LEU B CA 1
ATOM 2691 C C . LEU B 1 222 ? 23.253 22.034 25.232 1.00 24.86 200 LEU B C 1
ATOM 2692 O O . LEU B 1 222 ? 24.344 22.125 24.724 1.00 25.06 200 LEU B O 1
ATOM 2697 N N . GLY B 1 223 ? 23.096 21.958 26.545 1.00 25.19 201 GLY B N 1
ATOM 2698 C CA . GLY B 1 223 ? 24.252 21.894 27.438 1.00 27.18 201 GLY B CA 1
ATOM 2699 C C . GLY B 1 223 ? 25.164 20.683 27.200 1.00 28.22 201 GLY B C 1
ATOM 2700 O O . GLY B 1 223 ? 26.361 20.768 27.358 1.00 28.25 201 GLY B O 1
ATOM 2701 N N . ARG B 1 224 ? 24.593 19.544 26.836 1.00 29.91 202 ARG B N 1
ATOM 2702 C CA . ARG B 1 224 ? 25.373 18.356 26.478 1.00 31.14 202 ARG B CA 1
ATOM 2703 C C . ARG B 1 224 ? 26.073 18.558 25.123 1.00 31.52 202 ARG B C 1
ATOM 2704 O O . ARG B 1 224 ? 27.234 18.169 24.918 1.00 31.22 202 ARG B O 1
ATOM 2712 N N . VAL B 1 225 ? 25.338 19.161 24.199 1.00 31.42 203 VAL B N 1
ATOM 2713 C CA . VAL B 1 225 ? 25.698 19.111 22.785 1.00 31.59 203 VAL B CA 1
ATOM 2714 C C . VAL B 1 225 ? 26.540 20.332 22.321 1.00 31.98 203 VAL B C 1
ATOM 2715 O O . VAL B 1 225 ? 27.302 20.270 21.342 1.00 31.82 203 VAL B O 1
ATOM 2719 N N . LEU B 1 226 ? 26.432 21.433 23.051 1.00 31.92 204 LEU B N 1
ATOM 2720 C CA . LEU B 1 226 ? 27.175 22.626 22.689 1.00 32.39 204 LEU B CA 1
ATOM 2721 C C . LEU B 1 226 ? 28.622 22.582 23.213 1.00 33.10 204 LEU B C 1
ATOM 2722 O O . LEU B 1 226 ? 28.862 22.640 24.425 1.00 35.06 204 LEU B O 1
#

Secondary structure (DSSP, 8-state):
-HHHHHHHHHHHHHHHHHHH-TTT--HHHHHHHHT--HHHHHHH-SSHHHHHHHHHHHHHHHHHHHHHHHHHHH--S-HHHHHHHHHHHHHHHHHHSTTTTT-S---HHHHHHHHHHHHHT----HHHHHHHHHHHHHHHHHHHHHHHHSTT--HHHHHHHHHHHHHHHHHH--/-HHHHHHHHHHHHHHHH-TTT--HHHHHHHTTS-HHHHHHH-SSHHHHHHHHHHHHHHHHHHHHHHHHHHH--S-HHHHHHHHHHHHHHHHHHSTTTTTSS---HHHHHHHHHHHHHHT----HHHHHHHHHHHHHHHHHHHHHHHHSTT--HHHHHHHHHHHHHHHHHH-

Nearest PDB structures (foldseek):
  3bni-assembly1_A  TM=1.006E+00  e=3.001E-22  Streptomyces coelicolor A3(2)
  3bni-assembly1_B  TM=9.807E-01  e=1.394E-20  Streptomyces coelicolor A3(2)
  6hs0-assembly1_A  TM=7.433E-01  e=1.414E-04  Mycobacterium tuberculosis H37Rv
  5wm9-assembly1_A  TM=7.394E-01  e=2.702E-04  Mycobacterium tuberculosis H37Rv
  3gzi-assembly1_A-2  TM=4.895E-01  e=3.635E-02  Shewanella loihica PV-4

Foldseek 3Di:
DLVLLLVLLLVLLLQVCVVPRQVVDALVSSCVSSVHPSVSSVVQDVGSVRSLQVSLCVLLVVLLVQLLVVCVPDNPLDVLVSLCSSLVSLLCCCQPPGSCVRRPNVVSLVSSLVSNCVSNVHDPDPLNSVLSVVLVVLSVVLQNVQCVVPVSGPPVSSVVSSVVNCVSCVVRPD/DLLVLLLVLLLQCCVVPNQPSDALVSSCVSSVHPSVVSCVQDVGSLRSLQVSLCVLLVVLLVQLLVQCVVDNDLDVLVSLVSSLVSLLVCCQPPRNCVRRHNNLVNLVSCLVSRCVSNVHDSDPLSSVLSVVLVVLSVVLQNVQCVVPVSGPPVSSVVNSVVNCVSVVVRD

InterPro domains:
  IPR001647 DNA-binding HTH domain, TetR-type [PF00440] (26-72)
  IPR001647 DNA-binding HTH domain, TetR-type [PR00455] (26-39)
  IPR001647 DNA-binding HTH domain, TetR-type [PR00455] (47-70)
  IPR001647 DNA-binding HTH domain, TetR-type [PS50977] (20-80)
  IPR009057 Homedomain-like superfamily [SSF46689] (12-93)
  IPR041674 Tetracyclin repressor SCO1712-like, C-terminal domain [PF17928] (95-201)
  IPR050109 HTH-type, TetR-like transcriptional regulator [PTHR30055] (10-198)

Solvent-accessible surface area: 17345 Å² total; per-residue (Å²): 176,75,72,108,50,51,63,87,0,8,54,4,2,4,46,12,2,80,111,90,16,63,132,67,5,47,35,129,45,0,0,114,107,5,118,8,74,37,37,2,2,122,191,70,24,62,78,50,152,85,1,6,66,29,1,1,73,42,7,7,72,99,6,4,116,77,0,63,92,100,9,102,122,78,36,128,38,28,40,150,36,3,15,40,23,16,8,61,36,20,6,40,1,16,108,101,15,64,0,1,74,90,26,35,11,89,147,33,11,102,78,12,7,114,23,12,4,60,59,30,71,68,205,59,66,87,89,16,111,34,11,21,59,0,14,32,38,0,18,59,17,0,2,64,6,0,37,158,67,31,125,107,8,34,95,128,4,2,73,34,2,26,63,0,2,40,9,0,18,40,114,41,22,170,162,87,62,63,89,0,5,60,4,0,1,56,14,0,78,114,69,20,59,133,62,3,37,14,143,23,0,3,124,110,4,125,10,79,74,38,6,1,119,170,81,18,51,69,50,175,90,1,7,50,22,1,0,87,32,10,9,95,104,7,3,105,82,0,56,112,94,10,104,148,86,36,128,36,29,45,132,36,2,16,32,4,18,7,50,26,19,5,38,4,21,122,105,24,66,0,1,75,92,22,38,9,85,134,97,24,4,70,91,10,2,122,44,10,7,66,65,24,72,83,193,64,57,92,86,12,89,42,10,16,12,0,16,28,32,0,16,44,19,0,1,82,11,0,45,157,83,24,130,88,1,34,138,128,5,14,88,27,1,42,48,0,3,57,9,0,16,42,121,48,47

B-factor: mean 34.09, std 8.68, range [11.68, 67.57]

CATH classification: 1.10.357.10

Radius of gyration: 23.32 Å; Cα contacts (8 Å, |Δi|>4): 367; chains: 2; bounding box: 50×68×49 Å

Sequence (345 aa):
RSAERLTRILDACADLLDEVGYDALSTRAVALRADVPIGSVYRFFGNKRQMADALAQRNLERYAERVTERLTEAGDGGWRGALDTVLDEYLAMKRTAPGFSLIDFGRVAERLTELLSGYLGRRPDDDLRRVFLVAVETADTLVQLAFRVAPDGDEKIIEEARELLRAYLGRVLDERLTRILDACADLLDEVGYDALSTRAVALRADVPIGSVYRFFGNKRQMADALAQRNLERYAERVTERLTEAGDGGWRGALDTVLDEYLAMKRTAPGFSLIDFGHRVAERLTELLSGYLGRRPDDDLRRVFLVAVETADTLVQLAFRVAPDGDEKIIEEARELLRAYLGRVL

Organism: Streptomyces coelicolor (strain ATCC BAA-471 / A3(2) / M145) (NCBI:txid100226)